Protein AF-A0A537QRG4-F1 (afdb_monomer_lite)

pLDDT: mean 74.63, std 24.8, range [22.88, 97.5]

Sequence (200 aa):
MASPSPPPGAEMDSSGNLYWTRMTLAGELAEFLTRVGPADLPQQAVDHAAMLIASTLASAALGAGIESSLIIRDLARERGGVAEASLWLDAGPKLPVAEAAQVNAVMSDAAASDDSDLRNIVHAGTTLVASALAMAERTAANGEDVLAAIVVGYEAAGNRSAARSAGSTSARLGVCGPSPHGAIVRSCAGAFTSQPARLK

Structure (mmCIF, N/CA/C/O backbone):
data_AF-A0A537QRG4-F1
#
_entry.id   AF-A0A537QRG4-F1
#
loop_
_atom_site.group_PDB
_atom_site.id
_atom_site.type_symbol
_atom_site.label_atom_id
_atom_site.label_alt_id
_atom_site.label_comp_id
_atom_site.label_asym_id
_atom_site.label_entity_id
_atom_site.label_seq_id
_atom_site.pdbx_PDB_ins_code
_atom_site.Cartn_x
_atom_site.Cartn_y
_atom_site.Cartn_z
_atom_site.occupancy
_atom_site.B_iso_or_equiv
_atom_site.auth_seq_id
_atom_site.auth_comp_id
_atom_site.auth_asym_id
_atom_site.auth_atom_id
_atom_site.pdbx_PDB_model_num
ATOM 1 N N . MET A 1 1 ? 18.645 10.952 -56.330 1.00 42.81 1 MET A N 1
ATOM 2 C CA . MET A 1 1 ? 19.291 10.167 -55.258 1.00 42.81 1 MET A CA 1
ATOM 3 C C . MET A 1 1 ? 18.510 10.445 -53.989 1.00 42.81 1 MET A C 1
ATOM 5 O O . MET A 1 1 ? 18.443 11.603 -53.604 1.00 42.81 1 MET A O 1
ATOM 9 N N . ALA A 1 2 ? 17.809 9.452 -53.441 1.00 48.09 2 ALA A N 1
ATOM 10 C CA . ALA A 1 2 ? 17.055 9.623 -52.200 1.00 48.09 2 ALA A CA 1
ATOM 11 C C . ALA A 1 2 ? 18.041 9.716 -51.028 1.00 48.09 2 ALA A C 1
ATOM 13 O O . ALA A 1 2 ? 18.944 8.885 -50.930 1.00 48.09 2 ALA A O 1
ATOM 14 N N . SER A 1 3 ? 17.900 10.742 -50.190 1.00 56.53 3 SER A N 1
ATOM 15 C CA . SER A 1 3 ? 18.697 10.893 -48.971 1.00 56.53 3 SER A CA 1
ATOM 16 C C . SER A 1 3 ? 18.469 9.688 -48.048 1.00 56.53 3 SER A C 1
ATOM 18 O O . SER A 1 3 ? 17.330 9.219 -47.957 1.00 56.53 3 SER A O 1
ATOM 20 N N . PRO A 1 4 ? 19.512 9.161 -47.383 1.00 55.84 4 PRO A N 1
ATOM 21 C CA . PRO A 1 4 ? 19.362 8.023 -46.485 1.00 55.84 4 PRO A CA 1
ATOM 22 C C . PRO A 1 4 ? 18.413 8.380 -45.335 1.00 55.84 4 PRO A C 1
ATOM 24 O O . PRO A 1 4 ? 18.488 9.473 -44.773 1.00 55.84 4 PRO A O 1
ATOM 27 N N . SER A 1 5 ? 17.507 7.462 -45.001 1.00 56.03 5 SER A N 1
ATOM 28 C CA . SER A 1 5 ? 16.619 7.600 -43.846 1.00 56.03 5 SER A CA 1
ATOM 29 C C . SER A 1 5 ? 17.443 7.705 -42.552 1.00 56.03 5 SER A C 1
ATOM 31 O O . SER A 1 5 ? 18.461 7.016 -42.436 1.00 56.03 5 SER A O 1
ATOM 33 N N . PRO A 1 6 ? 17.040 8.552 -41.587 1.00 55.62 6 PRO A N 1
ATOM 34 C CA . PRO A 1 6 ? 17.786 8.725 -40.346 1.00 55.62 6 PRO A CA 1
ATOM 35 C C . PRO A 1 6 ? 17.801 7.434 -39.503 1.00 55.62 6 PRO A C 1
ATOM 37 O O . PRO A 1 6 ? 16.863 6.633 -39.585 1.00 55.62 6 PRO A O 1
ATOM 40 N N . PRO A 1 7 ? 18.857 7.209 -38.696 1.00 57.62 7 PRO A N 1
ATOM 41 C CA . PRO A 1 7 ? 18.926 6.076 -37.774 1.00 57.62 7 PRO A CA 1
ATOM 42 C C . PRO A 1 7 ? 17.825 6.155 -36.694 1.00 57.62 7 PRO A C 1
ATOM 44 O O . PRO A 1 7 ? 17.338 7.249 -36.396 1.00 57.62 7 PRO A O 1
ATOM 47 N N . PRO A 1 8 ? 17.425 5.024 -36.078 1.00 53.81 8 PRO A N 1
ATOM 48 C CA . PRO A 1 8 ? 16.350 4.994 -35.084 1.00 53.81 8 PRO A CA 1
ATOM 49 C C . PRO A 1 8 ? 16.616 5.966 -33.925 1.00 53.81 8 PRO A C 1
ATOM 51 O O . PRO A 1 8 ? 17.655 5.872 -33.277 1.00 53.81 8 PRO A O 1
ATOM 54 N N . GLY A 1 9 ? 15.684 6.890 -33.666 1.00 59.12 9 GLY A N 1
ATOM 55 C CA . GLY A 1 9 ? 15.784 7.887 -32.588 1.00 59.12 9 GLY A CA 1
ATOM 56 C C . GLY A 1 9 ? 16.480 9.203 -32.959 1.00 59.12 9 GLY A C 1
ATOM 57 O O . GLY A 1 9 ? 16.562 10.094 -32.113 1.00 59.12 9 GLY A O 1
ATOM 58 N N . ALA A 1 10 ? 16.963 9.347 -34.197 1.00 61.72 10 ALA A N 1
ATOM 59 C CA . ALA A 1 10 ? 17.438 10.623 -34.718 1.00 61.72 10 ALA A CA 1
ATOM 60 C C . ALA A 1 10 ? 16.293 11.362 -35.421 1.00 61.72 10 ALA A C 1
ATOM 62 O O . ALA A 1 10 ? 15.717 10.868 -36.393 1.00 61.72 10 ALA A O 1
ATOM 63 N N . GLU A 1 11 ? 15.992 12.561 -34.938 1.00 71.81 11 GLU A N 1
ATOM 64 C CA . GLU A 1 11 ? 15.086 13.496 -35.595 1.00 71.81 11 GLU A CA 1
ATOM 65 C C . GLU A 1 11 ? 15.899 14.523 -36.387 1.00 71.81 11 GLU A C 1
ATOM 67 O O . GLU A 1 11 ? 17.064 14.798 -36.088 1.00 71.81 11 GLU A O 1
ATOM 72 N N . MET A 1 12 ? 15.291 15.057 -37.442 1.00 75.06 12 MET A N 1
ATOM 73 C CA . MET A 1 12 ? 15.918 16.034 -38.324 1.00 75.06 12 MET A CA 1
ATOM 74 C C . MET A 1 12 ? 15.176 17.356 -38.164 1.00 75.06 12 MET A C 1
ATOM 76 O O . MET A 1 12 ? 13.960 17.402 -38.358 1.00 75.06 12 MET A O 1
ATOM 80 N N . ASP A 1 13 ? 15.884 18.415 -37.781 1.00 75.44 13 ASP A N 1
ATOM 81 C CA . ASP A 1 13 ? 15.276 19.741 -37.682 1.00 75.44 13 ASP A CA 1
ATOM 82 C C . ASP A 1 13 ? 14.980 20.335 -39.075 1.00 75.44 13 ASP A C 1
ATOM 84 O O . ASP A 1 13 ? 15.394 19.813 -40.116 1.00 75.44 1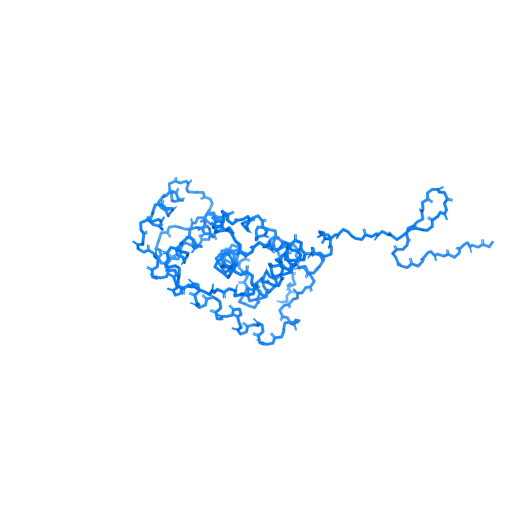3 ASP A O 1
ATOM 88 N N . SER A 1 14 ? 14.276 21.470 -39.115 1.00 75.00 14 SER A N 1
ATOM 89 C CA . SER A 1 14 ? 13.960 22.185 -40.363 1.00 75.00 14 SER A CA 1
ATOM 90 C C . SER A 1 14 ? 15.192 22.704 -41.121 1.00 75.00 14 SER A C 1
ATOM 92 O O . SER A 1 14 ? 15.055 23.184 -42.244 1.00 75.00 14 SER A O 1
ATOM 94 N N . SER A 1 15 ? 16.377 22.634 -40.509 1.00 80.19 15 SER A N 1
ATOM 95 C CA . SER A 1 15 ? 17.662 23.056 -41.073 1.00 80.19 15 SER A CA 1
ATOM 96 C C . SER A 1 15 ? 18.490 21.871 -41.590 1.00 80.19 15 SER A C 1
ATOM 98 O O . SER A 1 15 ? 19.578 22.081 -42.125 1.00 80.19 15 SER A O 1
ATOM 100 N N . GLY A 1 16 ? 17.991 20.635 -41.459 1.00 76.25 16 GLY A N 1
ATOM 101 C CA . GLY A 1 16 ? 18.676 19.417 -41.892 1.00 76.25 16 GLY A CA 1
ATOM 102 C C . GLY A 1 16 ? 19.708 18.877 -40.897 1.00 76.25 16 GLY A C 1
ATOM 103 O O . GLY A 1 16 ? 20.472 17.980 -41.257 1.00 76.25 16 GLY A O 1
ATOM 104 N N . ASN A 1 17 ? 19.749 19.385 -39.661 1.00 76.38 17 ASN A N 1
ATOM 105 C CA . ASN A 1 17 ? 20.622 18.851 -38.619 1.00 76.38 17 ASN A CA 1
ATOM 106 C C . ASN A 1 17 ? 19.965 17.663 -37.918 1.00 76.38 17 ASN A C 1
ATOM 108 O O . ASN A 1 17 ? 18.800 17.717 -37.520 1.00 76.38 17 ASN A O 1
ATOM 112 N N . LEU A 1 18 ? 20.748 16.602 -37.724 1.00 71.56 18 LEU A N 1
ATOM 113 C CA . LEU A 1 18 ? 20.353 15.450 -36.922 1.00 71.56 18 LEU A CA 1
ATOM 114 C C . LEU A 1 18 ? 20.562 15.765 -35.441 1.00 71.56 18 LEU A C 1
ATOM 116 O O . LEU A 1 18 ? 21.681 16.082 -35.028 1.00 71.56 18 LEU A O 1
ATOM 120 N N . TYR A 1 19 ? 19.512 15.624 -34.638 1.00 71.31 19 TYR A N 1
ATOM 121 C CA . TYR A 1 19 ? 19.625 15.630 -33.185 1.00 71.31 19 TYR A CA 1
ATOM 122 C C . TYR A 1 19 ? 19.016 14.362 -32.596 1.00 71.31 19 TYR A C 1
ATOM 124 O O . TYR A 1 19 ? 18.103 13.745 -33.144 1.00 71.31 19 TYR A O 1
ATOM 132 N N . TRP A 1 20 ? 19.558 13.967 -31.451 1.00 69.12 20 TRP A N 1
ATOM 133 C CA . TRP A 1 20 ? 19.015 12.882 -30.651 1.00 69.12 20 TRP A CA 1
ATOM 134 C C . TRP A 1 20 ? 18.009 13.478 -29.682 1.00 69.12 20 TRP A C 1
ATOM 136 O O . TRP A 1 20 ? 18.375 14.345 -28.880 1.00 69.12 20 TRP A O 1
ATOM 146 N N . THR A 1 21 ? 16.762 13.016 -29.732 1.00 65.50 21 THR A N 1
ATOM 147 C CA . THR A 1 21 ? 15.774 13.345 -28.706 1.00 65.50 21 THR A CA 1
ATOM 148 C C . THR A 1 21 ? 16.251 12.710 -27.402 1.00 65.50 21 THR A C 1
ATOM 150 O O . THR A 1 21 ? 16.041 11.526 -27.149 1.00 65.50 21 THR A O 1
ATOM 153 N N . ARG A 1 22 ? 16.988 13.473 -26.584 1.00 71.62 22 ARG A N 1
ATOM 154 C CA . ARG A 1 22 ? 17.386 13.018 -25.250 1.00 71.62 22 ARG A CA 1
ATOM 155 C C . ARG A 1 22 ? 16.125 12.886 -24.410 1.00 71.62 22 ARG A C 1
ATOM 157 O O . ARG A 1 22 ? 15.429 13.876 -24.185 1.00 71.62 22 ARG A O 1
ATOM 164 N N . MET A 1 23 ? 15.850 11.673 -23.940 1.00 73.25 23 MET A N 1
ATOM 165 C CA . MET A 1 23 ? 14.812 11.464 -22.941 1.00 73.25 23 MET A CA 1
ATOM 166 C C . MET A 1 23 ? 15.147 12.272 -21.689 1.00 73.25 23 MET A C 1
ATOM 168 O O . MET A 1 23 ? 16.306 12.443 -21.309 1.00 73.25 23 MET A O 1
ATOM 172 N N . THR A 1 24 ? 14.116 12.830 -21.066 1.00 86.56 24 THR A N 1
ATOM 173 C CA . THR A 1 24 ? 14.279 13.458 -19.756 1.00 86.56 24 THR A CA 1
ATOM 174 C C . THR A 1 24 ? 14.480 12.365 -18.709 1.00 86.56 24 THR A C 1
ATOM 176 O O . THR A 1 24 ? 13.983 11.254 -18.880 1.00 86.56 24 THR A O 1
ATOM 179 N N . LEU A 1 25 ? 15.117 12.684 -17.578 1.00 81.25 25 LEU A N 1
ATOM 180 C CA . LEU A 1 25 ? 15.212 11.753 -16.441 1.00 81.25 25 LEU A CA 1
ATOM 181 C C . LEU A 1 25 ? 13.831 11.250 -15.986 1.00 81.25 25 LEU A C 1
ATOM 183 O O . LEU A 1 25 ? 13.679 10.098 -15.592 1.00 81.25 25 LEU A O 1
ATOM 187 N N . ALA A 1 26 ? 12.806 12.106 -16.066 1.00 80.06 26 ALA A N 1
ATOM 188 C CA . ALA A 1 26 ? 11.426 11.713 -15.793 1.00 80.06 26 ALA A CA 1
ATOM 189 C C . ALA A 1 26 ? 10.899 10.699 -16.824 1.00 80.06 26 ALA A C 1
ATOM 191 O O . ALA A 1 26 ? 10.186 9.772 -16.450 1.00 80.06 26 ALA A O 1
ATOM 192 N N . GLY A 1 27 ? 11.267 10.853 -18.100 1.00 80.81 27 GLY A N 1
ATOM 193 C CA . GLY A 1 27 ? 10.951 9.904 -19.166 1.00 80.81 27 GLY A CA 1
ATOM 194 C C . GLY A 1 27 ? 11.655 8.559 -18.990 1.00 80.81 27 GLY A C 1
ATOM 195 O O . GLY A 1 27 ? 11.004 7.527 -19.100 1.00 80.81 27 GLY A O 1
ATOM 196 N N . GLU A 1 28 ? 12.946 8.561 -18.653 1.00 82.38 28 GLU A N 1
ATOM 197 C CA . GLU A 1 28 ? 13.711 7.333 -18.377 1.00 82.38 28 GLU A CA 1
ATOM 198 C C . GLU A 1 28 ? 13.134 6.573 -17.176 1.00 82.38 28 GLU A C 1
ATOM 200 O O . GLU A 1 28 ? 12.946 5.357 -17.229 1.00 82.38 28 GLU A O 1
ATOM 205 N N . LEU A 1 29 ? 12.779 7.293 -16.105 1.00 80.19 29 LEU A N 1
ATOM 206 C CA . LEU A 1 29 ? 12.127 6.697 -14.944 1.00 80.19 29 LEU A CA 1
ATOM 207 C C . LEU A 1 29 ? 10.745 6.135 -15.301 1.00 80.19 29 LEU A C 1
ATOM 209 O O . LEU A 1 29 ? 10.418 5.029 -14.887 1.00 80.19 29 LEU A O 1
ATOM 213 N N . ALA A 1 30 ? 9.932 6.864 -16.069 1.00 81.06 30 ALA A N 1
ATOM 214 C CA . ALA A 1 30 ? 8.617 6.385 -16.493 1.00 81.06 30 ALA A CA 1
ATOM 215 C C . ALA A 1 30 ? 8.717 5.122 -17.364 1.00 81.06 30 ALA A C 1
ATOM 217 O O . ALA A 1 30 ? 7.934 4.189 -17.183 1.00 81.06 30 ALA A O 1
ATOM 218 N N . GLU A 1 31 ? 9.698 5.057 -18.267 1.00 82.38 31 GLU A N 1
ATOM 219 C CA . GLU A 1 31 ? 9.958 3.859 -19.067 1.00 82.38 31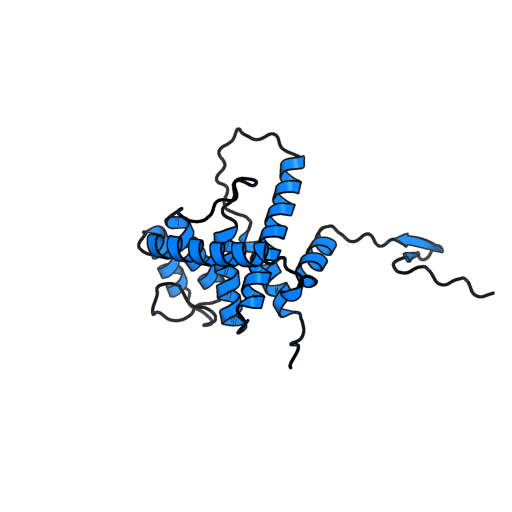 GLU A CA 1
ATOM 220 C C . GLU A 1 31 ? 10.378 2.682 -18.179 1.00 82.38 31 GLU A C 1
ATOM 222 O O . GLU A 1 31 ? 9.827 1.589 -18.298 1.00 82.38 31 GLU A O 1
ATOM 227 N N . PHE A 1 32 ? 11.295 2.905 -17.233 1.00 81.19 32 PHE A N 1
ATOM 228 C CA . PHE A 1 32 ? 11.693 1.879 -16.270 1.00 81.19 32 PHE A CA 1
ATOM 229 C C . PHE A 1 32 ? 10.490 1.339 -15.481 1.00 81.19 32 PHE A C 1
ATOM 231 O O . PHE A 1 32 ? 10.287 0.127 -15.422 1.00 81.19 32 PHE A O 1
ATOM 238 N N . LEU A 1 33 ? 9.657 2.233 -14.938 1.00 81.38 33 LEU A N 1
ATOM 239 C CA . LEU A 1 33 ? 8.485 1.878 -14.132 1.00 81.38 33 LEU A CA 1
ATOM 240 C C . LEU A 1 33 ? 7.409 1.111 -14.917 1.00 81.38 33 LEU A C 1
ATOM 242 O O . LEU A 1 33 ? 6.635 0.377 -14.312 1.00 81.38 33 LEU A O 1
ATOM 246 N N . THR A 1 34 ? 7.323 1.302 -16.236 1.00 82.62 34 THR A N 1
ATOM 247 C CA . THR A 1 34 ? 6.272 0.705 -17.083 1.00 82.62 34 THR A CA 1
ATOM 248 C C . THR A 1 34 ? 6.713 -0.557 -17.815 1.00 82.62 34 THR A C 1
ATOM 250 O O . THR A 1 34 ? 5.860 -1.316 -18.277 1.00 82.62 34 THR A O 1
ATOM 253 N N . ARG A 1 35 ? 8.025 -0.784 -17.946 1.00 82.38 35 ARG A N 1
ATOM 254 C CA . ARG A 1 35 ? 8.591 -1.906 -18.704 1.00 82.38 35 ARG A CA 1
ATOM 255 C C . ARG A 1 35 ? 8.788 -3.169 -17.871 1.00 82.38 35 ARG A C 1
ATOM 257 O O . ARG A 1 35 ? 8.696 -4.255 -18.428 1.00 82.38 35 ARG A O 1
ATOM 264 N N . VAL A 1 36 ? 9.091 -3.031 -16.580 1.00 80.75 36 VAL A N 1
ATOM 265 C CA . VAL A 1 36 ? 9.402 -4.169 -15.701 1.00 80.75 36 VAL A CA 1
ATOM 266 C C . VAL A 1 36 ? 8.116 -4.898 -15.311 1.00 80.75 36 VAL A C 1
ATOM 268 O O . VAL A 1 36 ? 7.240 -4.312 -14.677 1.00 80.75 36 VAL A O 1
ATOM 271 N N . GLY A 1 37 ? 8.008 -6.175 -15.681 1.00 81.88 37 GLY A N 1
ATOM 272 C CA . GLY A 1 37 ? 6.916 -7.053 -15.267 1.00 81.88 37 GLY A CA 1
ATOM 273 C C . GLY A 1 37 ? 7.328 -8.042 -14.168 1.00 81.88 37 GLY A C 1
ATOM 274 O O . GLY A 1 37 ? 8.516 -8.181 -13.872 1.00 81.88 37 GLY A O 1
ATOM 275 N N . PRO A 1 38 ? 6.369 -8.793 -13.590 1.00 82.06 38 PRO A N 1
ATOM 276 C CA . PRO A 1 38 ? 6.656 -9.801 -12.563 1.00 82.06 38 PRO A CA 1
ATOM 277 C C . PRO A 1 38 ? 7.684 -10.860 -12.995 1.00 82.06 38 PRO A C 1
ATOM 279 O O . PRO A 1 38 ? 8.509 -11.287 -12.193 1.00 82.06 38 PRO A O 1
ATOM 282 N N . ALA A 1 39 ? 7.677 -11.244 -14.276 1.00 86.88 39 ALA A N 1
ATOM 283 C CA . ALA A 1 39 ? 8.586 -12.248 -14.833 1.00 86.88 39 ALA A CA 1
ATOM 284 C C . ALA A 1 39 ? 10.050 -11.781 -14.947 1.00 86.88 39 ALA A C 1
ATOM 286 O O . ALA A 1 39 ? 10.942 -12.612 -15.108 1.00 86.88 39 ALA A O 1
ATOM 287 N N . ASP A 1 40 ? 10.301 -10.472 -14.866 1.00 87.00 40 ASP A N 1
ATOM 288 C CA . ASP A 1 40 ? 11.640 -9.889 -14.991 1.00 87.00 40 ASP A CA 1
ATOM 289 C C . ASP A 1 40 ? 12.362 -9.786 -13.636 1.00 87.00 40 ASP A C 1
ATOM 291 O O . ASP A 1 40 ? 13.524 -9.375 -13.568 1.00 87.00 40 ASP A O 1
ATOM 295 N N . LEU A 1 41 ? 11.678 -10.126 -12.539 1.00 88.62 41 LEU A N 1
ATOM 296 C CA . LEU A 1 41 ? 12.167 -9.882 -11.189 1.00 88.62 41 LEU A CA 1
ATOM 297 C C . LEU A 1 41 ? 13.050 -11.027 -10.685 1.00 88.62 41 LEU A C 1
ATOM 299 O O . LEU A 1 41 ? 12.650 -12.192 -10.735 1.00 88.62 41 LEU A O 1
ATOM 303 N N . PRO A 1 42 ? 14.227 -10.721 -10.109 1.00 93.00 42 PRO A N 1
ATOM 304 C CA . PRO A 1 42 ? 14.995 -11.712 -9.371 1.00 93.00 42 PRO A CA 1
ATOM 305 C C . PRO A 1 42 ? 14.174 -12.257 -8.198 1.00 93.00 42 PRO A C 1
ATOM 307 O O . PRO A 1 42 ? 13.585 -11.476 -7.450 1.00 93.00 42 PRO A O 1
ATOM 310 N N . GLN A 1 43 ? 14.210 -13.574 -7.972 1.00 93.00 43 GLN A N 1
ATOM 311 C CA . GLN A 1 43 ? 13.463 -14.215 -6.878 1.00 93.00 43 GLN A CA 1
ATOM 312 C C . GLN A 1 43 ? 13.731 -13.554 -5.516 1.00 93.00 43 GLN A C 1
ATOM 314 O O . GLN A 1 43 ? 12.807 -13.292 -4.758 1.00 93.00 43 GLN A O 1
ATOM 319 N N . GLN A 1 44 ? 14.985 -13.179 -5.248 1.00 94.56 44 GLN A N 1
ATOM 320 C CA . GLN A 1 44 ? 15.357 -12.478 -4.019 1.00 94.56 44 GLN A CA 1
ATOM 321 C C . GLN A 1 44 ? 14.593 -11.154 -3.825 1.00 94.56 44 GLN A C 1
ATOM 323 O O . GLN A 1 44 ? 14.231 -10.809 -2.704 1.00 94.56 44 GLN A O 1
ATOM 328 N N . ALA A 1 45 ? 14.346 -10.401 -4.902 1.00 92.56 45 ALA A N 1
ATOM 329 C CA . ALA A 1 45 ? 13.598 -9.149 -4.824 1.00 92.56 45 ALA A CA 1
ATOM 330 C C . ALA A 1 45 ? 12.122 -9.407 -4.488 1.00 92.56 45 ALA A C 1
ATOM 332 O O . ALA A 1 45 ? 11.538 -8.684 -3.683 1.00 92.56 45 ALA A O 1
ATOM 333 N N . VAL A 1 46 ? 11.549 -10.473 -5.052 1.00 93.69 46 VAL A N 1
ATOM 334 C CA . VAL A 1 46 ? 10.188 -10.930 -4.744 1.00 93.69 46 VAL A CA 1
ATOM 335 C C . VAL A 1 46 ? 10.076 -11.348 -3.274 1.00 93.69 46 VAL A C 1
ATOM 337 O O . VAL A 1 46 ? 9.153 -10.917 -2.583 1.00 93.69 46 VAL A O 1
ATOM 340 N N . ASP A 1 47 ? 11.048 -12.109 -2.767 1.00 94.38 47 ASP A N 1
ATOM 341 C CA . ASP A 1 47 ? 11.085 -12.544 -1.367 1.00 94.38 47 ASP A CA 1
ATOM 342 C C . ASP A 1 47 ? 11.173 -11.341 -0.412 1.00 94.38 47 ASP A C 1
ATOM 344 O O . ASP A 1 47 ? 10.462 -11.272 0.592 1.00 94.38 47 ASP A O 1
ATOM 348 N N . HIS A 1 48 ? 12.000 -10.345 -0.746 1.00 93.12 48 HIS A N 1
ATOM 349 C CA . HIS A 1 48 ? 12.091 -9.100 0.017 1.00 93.12 48 HIS A CA 1
ATOM 350 C C . HIS A 1 48 ? 10.782 -8.303 -0.016 1.00 93.12 48 HIS A C 1
ATOM 352 O O . HIS A 1 48 ? 10.351 -7.806 1.022 1.00 93.12 48 HIS A O 1
ATOM 358 N N . ALA A 1 49 ? 10.109 -8.214 -1.165 1.00 92.50 49 ALA A N 1
ATOM 359 C CA . ALA A 1 49 ? 8.809 -7.556 -1.259 1.00 92.50 49 ALA A CA 1
ATOM 360 C C . ALA A 1 49 ? 7.746 -8.252 -0.395 1.00 92.50 49 ALA A C 1
ATOM 362 O O . ALA A 1 49 ? 6.979 -7.581 0.295 1.00 92.50 49 ALA A O 1
ATOM 363 N N . ALA A 1 50 ? 7.739 -9.585 -0.354 1.00 95.19 50 ALA A N 1
ATOM 364 C CA . ALA A 1 50 ? 6.855 -10.337 0.533 1.00 95.19 50 ALA A CA 1
ATOM 365 C C . ALA A 1 50 ? 7.161 -10.066 2.019 1.00 95.19 50 ALA A C 1
ATOM 367 O O . ALA A 1 50 ? 6.241 -9.873 2.817 1.00 95.19 50 ALA A O 1
ATOM 368 N N . MET A 1 51 ? 8.444 -9.984 2.392 1.00 94.62 51 MET A N 1
ATOM 369 C CA . MET A 1 51 ? 8.850 -9.609 3.752 1.00 94.62 51 MET A CA 1
ATOM 370 C C . MET A 1 51 ? 8.439 -8.180 4.115 1.00 94.62 51 MET A C 1
ATOM 372 O O . MET A 1 51 ? 7.988 -7.959 5.237 1.00 94.62 51 MET A O 1
ATOM 376 N N . LEU A 1 52 ? 8.530 -7.228 3.179 1.00 93.19 52 LEU A N 1
ATOM 377 C CA . LEU A 1 52 ? 8.045 -5.860 3.382 1.00 93.19 52 LEU A CA 1
ATOM 378 C C . LEU A 1 52 ? 6.547 -5.848 3.686 1.00 93.19 52 LEU A C 1
ATOM 380 O O . LEU A 1 52 ? 6.133 -5.208 4.648 1.00 93.19 52 LEU A O 1
ATOM 384 N N . ILE A 1 53 ? 5.744 -6.601 2.927 1.00 95.56 53 ILE A N 1
ATOM 385 C CA . ILE A 1 53 ? 4.302 -6.721 3.186 1.00 95.56 53 ILE A CA 1
ATOM 386 C C . ILE A 1 53 ? 4.055 -7.252 4.601 1.00 95.56 53 ILE A C 1
ATOM 388 O O . ILE A 1 53 ? 3.292 -6.653 5.359 1.00 95.56 53 ILE A O 1
ATOM 392 N N . ALA A 1 54 ? 4.710 -8.355 4.972 1.00 95.44 54 ALA A N 1
ATOM 393 C CA . ALA A 1 54 ? 4.540 -8.965 6.288 1.00 95.44 54 ALA A CA 1
ATOM 394 C C . ALA A 1 54 ? 4.958 -8.016 7.426 1.00 95.44 54 ALA A C 1
ATOM 396 O O . ALA A 1 54 ? 4.226 -7.874 8.404 1.00 95.44 54 ALA A O 1
ATOM 397 N N . SER A 1 55 ? 6.099 -7.339 7.276 1.00 93.69 55 SER A N 1
ATOM 398 C CA . SER A 1 55 ? 6.627 -6.377 8.249 1.00 93.69 55 SER A CA 1
ATOM 399 C C . SER A 1 55 ? 5.691 -5.180 8.435 1.00 93.69 55 SER A C 1
ATOM 401 O O . SER A 1 55 ? 5.293 -4.872 9.558 1.00 93.69 55 SER A O 1
ATOM 403 N N . THR A 1 56 ? 5.245 -4.555 7.339 1.00 94.44 56 THR A N 1
ATOM 404 C CA . THR A 1 56 ? 4.323 -3.411 7.388 1.00 94.44 56 THR A CA 1
ATOM 405 C C . THR A 1 56 ? 2.978 -3.790 8.007 1.00 94.44 56 THR A C 1
ATOM 407 O O . THR A 1 56 ? 2.455 -3.043 8.830 1.00 94.44 56 THR A O 1
ATOM 410 N N . LEU A 1 57 ? 2.414 -4.956 7.672 1.00 95.75 57 LEU A N 1
ATOM 411 C CA . LEU A 1 57 ? 1.154 -5.406 8.274 1.00 95.75 57 LEU A CA 1
ATOM 412 C C . LEU A 1 57 ? 1.303 -5.722 9.768 1.00 95.75 57 LEU A C 1
ATOM 414 O O . LEU A 1 57 ? 0.408 -5.401 10.550 1.00 95.75 57 LEU A O 1
ATOM 418 N N . ALA A 1 58 ? 2.430 -6.309 10.179 1.00 95.06 58 ALA A N 1
ATOM 419 C CA . ALA A 1 58 ? 2.719 -6.560 11.588 1.00 95.06 58 ALA A CA 1
ATOM 420 C C . ALA A 1 58 ? 2.865 -5.248 12.378 1.00 95.06 58 ALA A C 1
ATOM 422 O O . ALA A 1 58 ? 2.263 -5.104 13.443 1.00 95.06 58 ALA A O 1
ATOM 423 N N . SER A 1 59 ? 3.595 -4.268 11.835 1.00 94.06 59 SER A N 1
ATOM 424 C CA . SER A 1 59 ? 3.727 -2.937 12.441 1.00 94.06 59 SER A CA 1
ATOM 425 C C . SER A 1 59 ? 2.374 -2.220 12.504 1.00 94.06 59 SER A C 1
ATOM 427 O O . SER A 1 59 ? 1.996 -1.703 13.554 1.00 94.06 59 SER A O 1
ATOM 429 N N . ALA A 1 60 ? 1.572 -2.280 11.433 1.00 95.25 60 ALA A N 1
ATOM 430 C CA . ALA A 1 60 ? 0.226 -1.708 11.420 1.00 95.25 60 ALA A CA 1
ATOM 431 C C . ALA A 1 60 ? -0.687 -2.330 12.483 1.00 95.25 60 ALA A C 1
ATOM 433 O O . ALA A 1 60 ? -1.478 -1.617 13.097 1.00 95.25 60 ALA A O 1
ATOM 434 N N . ALA A 1 61 ? -0.553 -3.631 12.754 1.00 96.00 61 ALA A N 1
ATOM 435 C CA . ALA A 1 61 ? -1.293 -4.289 13.826 1.00 96.00 61 ALA A CA 1
ATOM 436 C C . ALA A 1 61 ? -0.945 -3.767 15.218 1.00 96.00 61 ALA A C 1
ATOM 438 O O . ALA A 1 61 ? -1.843 -3.596 16.044 1.00 96.00 61 ALA A O 1
ATOM 439 N N . LEU A 1 62 ? 0.326 -3.452 15.463 1.00 94.56 62 LEU A N 1
ATOM 440 C CA . LEU A 1 62 ? 0.753 -2.820 16.709 1.00 94.56 62 LEU A CA 1
ATOM 441 C C . LEU A 1 62 ? 0.287 -1.359 16.796 1.00 94.56 62 LEU A C 1
ATOM 443 O O . LEU A 1 62 ? -0.075 -0.893 17.876 1.00 94.56 62 LEU A O 1
ATOM 447 N N . GLY A 1 63 ? 0.264 -0.642 15.670 1.00 94.25 63 GLY A N 1
ATOM 448 C CA . GLY A 1 63 ? -0.054 0.786 15.634 1.00 94.25 63 GLY A CA 1
ATOM 449 C C . GLY A 1 63 ? -1.534 1.122 15.459 1.00 94.25 63 GLY A C 1
ATOM 450 O O . GLY A 1 63 ? -1.926 2.275 15.647 1.00 94.25 63 GLY A O 1
ATOM 451 N N . ALA A 1 64 ? -2.389 0.138 15.167 1.00 94.88 64 ALA A N 1
ATOM 452 C CA . ALA A 1 64 ? -3.820 0.336 14.936 1.00 94.88 64 ALA A CA 1
ATOM 453 C C . ALA A 1 64 ? -4.558 0.976 16.125 1.00 94.88 64 ALA A C 1
ATOM 455 O O . ALA A 1 64 ? -5.571 1.645 15.923 1.00 94.88 64 ALA A O 1
ATOM 456 N N . GLY A 1 65 ? -4.076 0.771 17.354 1.00 95.25 65 GLY A N 1
ATOM 457 C CA . GLY A 1 65 ? -4.660 1.339 18.575 1.00 95.25 65 GLY A CA 1
ATOM 458 C C . GLY A 1 65 ? -4.047 2.666 19.030 1.00 95.25 65 GLY A C 1
ATOM 459 O O . GLY A 1 65 ? -4.489 3.213 20.037 1.00 95.25 65 GLY A O 1
ATOM 460 N N . ILE A 1 66 ? -3.027 3.176 18.337 1.00 96.38 66 ILE A N 1
ATOM 461 C CA . ILE A 1 66 ? -2.343 4.420 18.713 1.00 96.38 66 ILE A CA 1
ATOM 462 C C . ILE A 1 66 ? -3.225 5.628 18.365 1.00 96.38 66 ILE A C 1
ATOM 464 O O . ILE A 1 66 ? -3.935 5.630 17.359 1.00 96.38 66 ILE A O 1
ATOM 468 N N . GLU A 1 67 ? -3.180 6.669 19.200 1.00 96.75 67 GLU A N 1
ATOM 469 C CA . GLU A 1 67 ? -4.026 7.866 19.087 1.00 96.75 67 GLU A CA 1
ATOM 470 C C . GLU A 1 67 ? -3.956 8.529 17.702 1.00 96.75 67 GLU A C 1
ATOM 472 O O . GLU A 1 67 ? -4.991 8.850 17.122 1.00 96.75 67 GLU A O 1
ATOM 477 N N . SER A 1 68 ? -2.760 8.663 17.119 1.00 93.81 68 SER A N 1
ATOM 478 C CA . SER A 1 68 ? -2.585 9.215 15.768 1.00 93.81 68 SER A CA 1
ATOM 479 C C . SER A 1 68 ? -3.320 8.396 14.702 1.00 93.81 68 SER A C 1
ATOM 481 O O . SER A 1 68 ? -3.999 8.964 13.844 1.00 93.81 68 SER A O 1
ATOM 483 N N . SER A 1 69 ? -3.241 7.067 14.783 1.00 95.75 69 SER A N 1
ATOM 484 C CA . SER A 1 69 ? -3.949 6.143 13.895 1.00 95.75 69 SER A CA 1
ATOM 485 C C . SER A 1 69 ? -5.465 6.256 14.038 1.00 95.75 69 SER A C 1
ATOM 487 O O . SER A 1 69 ? -6.188 6.219 13.043 1.00 95.75 69 SER A O 1
ATOM 489 N N . LEU A 1 70 ? -5.960 6.401 15.272 1.00 96.38 70 LEU A N 1
ATOM 490 C CA . LEU A 1 70 ? -7.384 6.593 15.558 1.00 96.38 70 LEU A CA 1
ATOM 491 C C . LEU A 1 70 ? -7.895 7.903 14.948 1.00 96.38 70 LEU A C 1
ATOM 493 O O . LEU A 1 70 ? -8.846 7.868 14.170 1.00 96.38 70 LEU A O 1
ATOM 497 N N . ILE A 1 71 ? -7.208 9.020 15.204 1.00 97.12 71 ILE A N 1
ATOM 498 C CA . ILE A 1 71 ? -7.581 10.348 14.695 1.00 97.12 71 ILE A CA 1
ATOM 499 C C . ILE A 1 71 ? -7.652 10.361 13.164 1.00 97.12 71 ILE A C 1
ATOM 501 O O . ILE A 1 71 ? -8.629 10.838 12.588 1.00 97.12 71 ILE A O 1
ATOM 505 N N . ILE A 1 72 ? -6.626 9.833 12.489 1.00 96.31 72 ILE A N 1
ATOM 506 C CA . ILE A 1 72 ? -6.570 9.841 11.021 1.00 96.31 72 ILE A CA 1
ATOM 507 C C . ILE A 1 72 ? -7.644 8.933 10.412 1.00 96.31 72 ILE A C 1
ATOM 509 O O . ILE A 1 72 ? -8.264 9.308 9.416 1.00 96.31 72 ILE A O 1
ATOM 513 N N . ARG A 1 73 ? -7.920 7.778 11.024 1.00 95.69 73 ARG A N 1
ATOM 514 C CA . ARG A 1 73 ? -9.011 6.889 10.603 1.00 95.69 73 ARG A CA 1
ATOM 515 C C . ARG A 1 73 ? -10.378 7.551 10.745 1.00 95.69 73 ARG A C 1
ATOM 517 O O . ARG A 1 73 ? -11.183 7.463 9.819 1.00 95.69 73 ARG A O 1
ATOM 524 N N . ASP A 1 74 ? -10.644 8.209 11.867 1.00 95.94 74 ASP A N 1
ATOM 525 C CA . ASP A 1 74 ? -11.933 8.862 12.101 1.00 95.94 74 ASP A CA 1
ATOM 526 C C . ASP A 1 74 ? -12.146 10.027 11.130 1.00 95.94 74 ASP A C 1
ATOM 528 O O . ASP A 1 74 ? -13.210 10.129 10.520 1.00 95.94 74 ASP A O 1
ATOM 532 N N . LEU A 1 75 ? -11.101 10.820 10.873 1.00 96.56 75 LEU A N 1
ATOM 533 C CA . LEU A 1 75 ? -11.137 11.884 9.870 1.00 96.56 75 LEU A CA 1
ATOM 534 C C . LEU A 1 75 ? -11.400 11.342 8.455 1.00 96.56 75 LEU A C 1
ATOM 536 O O . LEU A 1 75 ? -12.176 11.924 7.696 1.00 96.56 75 LEU A O 1
ATOM 540 N N . ALA A 1 76 ? -10.768 10.227 8.081 1.00 95.56 76 ALA A N 1
ATOM 541 C CA . ALA A 1 76 ? -10.983 9.598 6.780 1.00 95.56 76 ALA A CA 1
ATOM 542 C C . ALA A 1 76 ? -12.419 9.060 6.632 1.00 95.56 76 ALA A C 1
ATOM 544 O O . ALA A 1 76 ? -13.034 9.210 5.575 1.00 95.56 76 ALA A O 1
ATOM 545 N N . ARG A 1 77 ? -12.984 8.485 7.701 1.00 93.75 77 ARG A N 1
ATOM 546 C CA . ARG A 1 77 ? -14.381 8.023 7.736 1.00 93.75 77 ARG A CA 1
ATOM 547 C C . ARG A 1 77 ? -15.374 9.175 7.644 1.00 93.75 77 ARG A C 1
ATOM 549 O O . ARG A 1 77 ? -16.357 9.054 6.920 1.00 93.75 77 ARG A O 1
ATOM 556 N N . GLU A 1 78 ? -15.113 10.277 8.343 1.00 95.50 78 GLU A N 1
ATOM 557 C CA . GLU A 1 78 ? -15.947 11.481 8.293 1.00 95.50 78 GLU A CA 1
ATOM 558 C C . GLU A 1 78 ? -15.999 12.068 6.876 1.00 95.50 78 GLU A C 1
ATOM 560 O O . GLU A 1 78 ? -17.070 12.440 6.397 1.00 95.50 78 GLU A O 1
ATOM 565 N N . ARG A 1 79 ? -14.858 12.097 6.173 1.00 94.75 79 ARG A N 1
ATOM 566 C CA . ARG A 1 79 ? -14.792 12.532 4.768 1.00 94.75 79 ARG A CA 1
ATOM 567 C C . ARG A 1 79 ? -15.562 11.604 3.830 1.00 94.75 79 ARG A C 1
ATOM 569 O O . ARG A 1 79 ? -16.189 12.082 2.885 1.00 94.75 79 ARG A O 1
ATOM 576 N N . GLY A 1 80 ? -15.502 10.295 4.078 1.00 92.38 80 GLY A N 1
ATOM 577 C CA . GLY A 1 80 ? -16.154 9.280 3.257 1.00 92.38 80 GLY A CA 1
ATOM 578 C C . GLY A 1 80 ? -15.707 9.318 1.790 1.00 92.38 80 GLY A C 1
ATOM 579 O O . GLY A 1 80 ? -14.578 9.688 1.467 1.00 92.38 80 GLY A O 1
ATOM 580 N N . GLY A 1 81 ? -16.601 8.917 0.883 1.00 94.69 81 GLY A N 1
ATOM 581 C CA . GLY A 1 81 ? -16.379 8.970 -0.562 1.00 94.69 81 GLY A CA 1
ATOM 582 C C . GLY A 1 81 ? -16.665 7.645 -1.263 1.00 94.69 81 GLY A C 1
ATOM 583 O O . GLY A 1 81 ? -17.478 6.844 -0.806 1.00 94.69 81 GLY A O 1
ATOM 584 N N . VAL A 1 82 ? -16.017 7.437 -2.409 1.00 94.94 82 VAL A N 1
ATOM 585 C CA . VAL A 1 82 ? -16.151 6.202 -3.189 1.00 94.94 82 VAL A CA 1
ATOM 586 C C . VAL A 1 82 ? -15.509 5.021 -2.454 1.00 94.94 82 VAL A C 1
ATOM 588 O O . VAL A 1 82 ? -14.387 5.109 -1.970 1.00 94.94 82 VAL A O 1
ATOM 591 N N . ALA A 1 83 ? -16.227 3.906 -2.374 1.00 96.75 83 ALA A N 1
ATOM 592 C CA . ALA A 1 83 ? -15.771 2.686 -1.721 1.00 96.75 83 ALA A CA 1
ATOM 593 C C . ALA A 1 83 ? -14.812 1.902 -2.639 1.00 96.75 83 ALA A C 1
ATOM 595 O O . ALA A 1 83 ? -15.260 1.090 -3.445 1.00 96.75 83 ALA A O 1
ATOM 596 N N . GLU A 1 84 ? -13.502 2.145 -2.529 1.00 96.56 84 GLU A N 1
ATOM 597 C CA . GLU A 1 84 ? -12.487 1.532 -3.405 1.00 96.56 84 GLU A CA 1
ATOM 598 C C . GLU A 1 84 ? -11.575 0.542 -2.672 1.00 96.56 84 GLU A C 1
ATOM 600 O O . GLU A 1 84 ? -11.325 -0.542 -3.194 1.00 96.56 84 GLU A O 1
ATOM 605 N N . ALA A 1 85 ? -11.103 0.886 -1.470 1.00 97.38 85 ALA A N 1
ATOM 606 C CA . ALA A 1 85 ? -10.135 0.082 -0.725 1.00 97.38 85 ALA A CA 1
ATOM 607 C C . ALA A 1 85 ? -10.437 0.026 0.780 1.00 97.38 85 ALA A C 1
ATOM 609 O O . ALA A 1 85 ? -11.059 0.926 1.350 1.00 97.38 85 ALA A O 1
ATOM 610 N N . SER A 1 86 ? -10.000 -1.052 1.420 1.00 97.19 86 SER A N 1
ATOM 611 C CA . SER A 1 86 ? -10.263 -1.365 2.819 1.00 97.19 86 SER A CA 1
ATOM 612 C C . SER A 1 86 ? -9.241 -0.720 3.754 1.00 97.19 86 SER A C 1
ATOM 614 O O . SER A 1 86 ? -8.045 -0.627 3.460 1.00 97.19 86 SER A O 1
ATOM 616 N N . LEU A 1 87 ? -9.719 -0.320 4.930 1.00 96.94 87 LEU A N 1
ATOM 617 C CA . LEU A 1 87 ? -8.861 -0.003 6.065 1.00 96.94 87 LEU A CA 1
ATOM 618 C C . LEU A 1 87 ? -8.440 -1.305 6.749 1.00 96.94 87 LEU A C 1
ATOM 620 O O . LEU A 1 87 ? -9.269 -2.185 6.982 1.00 96.94 87 LEU A O 1
ATOM 624 N N . TRP A 1 88 ? -7.15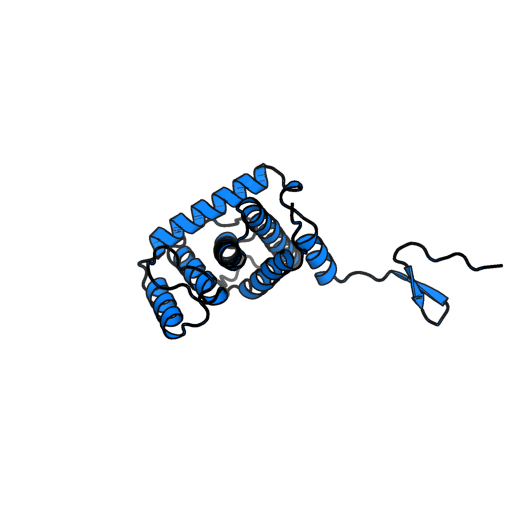6 -1.460 7.057 1.00 96.38 88 TRP A N 1
ATOM 625 C CA . TRP A 1 88 ? -6.685 -2.658 7.747 1.00 96.38 88 TRP A CA 1
ATOM 626 C C . TRP A 1 88 ? -7.207 -2.703 9.180 1.00 96.38 88 TRP A C 1
ATOM 628 O O . TRP A 1 88 ? -7.299 -1.678 9.853 1.00 96.38 88 TRP A O 1
ATOM 638 N N . LEU A 1 89 ? -7.497 -3.919 9.658 1.00 94.50 89 LEU A N 1
ATOM 639 C CA . LEU A 1 89 ? -7.925 -4.172 11.043 1.00 94.50 89 LEU A CA 1
ATOM 640 C C . LEU A 1 89 ? -9.194 -3.397 11.420 1.00 94.50 89 LEU A C 1
ATOM 642 O O . LEU A 1 89 ? -9.413 -3.025 12.572 1.00 94.50 89 LEU A O 1
ATOM 646 N N . ASP A 1 90 ? -10.031 -3.164 10.417 1.00 90.88 90 ASP A N 1
ATOM 647 C CA . ASP A 1 90 ? -11.267 -2.423 10.512 1.00 90.88 90 ASP A CA 1
ATOM 648 C C . ASP A 1 90 ? -12.350 -3.180 9.734 1.00 90.88 90 ASP A C 1
ATOM 650 O O . ASP A 1 90 ? -12.144 -3.588 8.593 1.00 90.88 90 ASP A O 1
ATOM 654 N N . ALA A 1 91 ? -13.505 -3.392 10.365 1.00 88.12 91 ALA A N 1
ATOM 655 C CA . ALA A 1 91 ? -14.672 -4.016 9.738 1.00 88.12 91 ALA A CA 1
ATOM 656 C C . ALA A 1 91 ? -15.621 -2.987 9.088 1.00 88.12 91 ALA A C 1
ATOM 658 O O . ALA A 1 91 ? -16.732 -3.332 8.684 1.00 88.12 91 ALA A O 1
ATOM 659 N N . GLY A 1 92 ? -15.220 -1.715 9.050 1.00 89.38 92 GLY A N 1
ATOM 660 C CA . GLY A 1 92 ? -15.969 -0.609 8.471 1.00 89.38 92 GLY A CA 1
ATOM 661 C C . GLY A 1 92 ? -16.049 -0.630 6.938 1.00 89.38 92 GLY A C 1
ATOM 662 O O . GLY A 1 92 ? -15.536 -1.536 6.278 1.00 89.38 92 GLY A O 1
ATOM 663 N N . PRO A 1 93 ? -16.718 0.376 6.345 1.00 92.12 93 PRO A N 1
ATOM 664 C CA . PRO A 1 93 ? -16.826 0.487 4.898 1.00 92.12 93 PRO A CA 1
ATOM 665 C C . PRO A 1 93 ? -15.466 0.785 4.259 1.00 92.12 93 PRO A C 1
ATOM 667 O O . PRO A 1 93 ? -14.593 1.409 4.863 1.00 92.12 93 PRO A O 1
ATOM 670 N N . LYS A 1 94 ? -15.326 0.395 2.989 1.00 96.31 94 LYS A N 1
ATOM 671 C CA . LYS A 1 94 ? -14.208 0.840 2.154 1.00 96.31 94 LYS A CA 1
ATOM 672 C C . LYS A 1 94 ? -14.254 2.352 1.952 1.00 96.31 94 LYS A C 1
ATOM 674 O O . LYS A 1 94 ? -15.330 2.951 1.912 1.00 96.31 94 LYS A O 1
ATOM 679 N N . LEU A 1 95 ? -13.082 2.935 1.749 1.00 96.62 95 LEU A N 1
ATOM 680 C CA . LEU A 1 95 ? -12.875 4.358 1.503 1.00 96.62 95 LEU A CA 1
ATOM 681 C C . LEU A 1 95 ? -12.204 4.585 0.139 1.00 96.62 95 LEU A C 1
ATOM 683 O O . LEU A 1 95 ? -11.783 3.614 -0.507 1.00 96.62 95 LEU A O 1
ATOM 687 N N . PRO A 1 96 ? -12.095 5.849 -0.318 1.00 97.50 96 PRO A N 1
ATOM 688 C CA . PRO A 1 96 ? -11.326 6.168 -1.512 1.00 97.50 96 PRO A CA 1
ATOM 689 C C . PRO A 1 96 ? -9.894 5.656 -1.388 1.00 97.50 96 PRO A C 1
ATOM 691 O O . PRO A 1 96 ? -9.298 5.720 -0.311 1.00 97.50 96 PRO A O 1
ATOM 694 N N . VAL A 1 97 ? -9.319 5.190 -2.496 1.00 96.94 97 VAL A N 1
ATOM 695 C CA . VAL A 1 97 ? -8.019 4.495 -2.497 1.00 96.94 97 VAL A CA 1
ATOM 696 C C . VAL A 1 97 ? -6.896 5.307 -1.844 1.00 96.94 97 VAL A C 1
ATOM 698 O O . VAL A 1 97 ? -6.049 4.750 -1.149 1.00 96.94 97 VAL A O 1
ATOM 701 N N . ALA A 1 98 ? -6.909 6.629 -2.032 1.00 95.50 98 ALA A N 1
ATOM 702 C CA . ALA A 1 98 ? -5.922 7.532 -1.450 1.00 95.50 98 ALA A CA 1
ATOM 703 C C . ALA A 1 98 ? -6.031 7.599 0.081 1.00 95.50 98 ALA A C 1
ATOM 705 O O . ALA A 1 98 ? -5.010 7.518 0.763 1.00 95.50 98 ALA A O 1
ATOM 706 N N . GLU A 1 99 ? -7.254 7.670 0.610 1.00 96.12 99 GLU A N 1
ATOM 707 C CA . GLU A 1 99 ? -7.480 7.765 2.054 1.00 96.12 99 GLU A CA 1
ATOM 708 C C . GLU A 1 99 ? -7.224 6.421 2.730 1.00 96.12 99 GLU A C 1
ATOM 710 O O . GLU A 1 99 ? -6.590 6.373 3.781 1.00 96.12 99 GLU A O 1
ATOM 715 N N . ALA A 1 100 ? -7.621 5.316 2.091 1.00 97.00 100 ALA A N 1
ATOM 716 C CA . ALA A 1 100 ? -7.309 3.984 2.590 1.00 97.00 100 ALA A CA 1
ATOM 717 C C . ALA A 1 100 ? -5.792 3.752 2.676 1.00 97.00 100 ALA A C 1
ATOM 719 O O . ALA A 1 100 ? -5.286 3.341 3.720 1.00 97.00 100 ALA A O 1
ATOM 720 N N . ALA A 1 101 ? -5.048 4.086 1.615 1.00 96.62 101 ALA A N 1
ATOM 721 C CA . ALA A 1 101 ? -3.590 3.991 1.613 1.00 96.62 101 ALA A CA 1
ATOM 722 C C . ALA A 1 101 ? -2.948 4.879 2.692 1.00 96.62 101 ALA A C 1
ATOM 724 O O . ALA A 1 101 ? -2.027 4.438 3.379 1.00 96.62 101 ALA A O 1
ATOM 725 N N . GLN A 1 102 ? -3.440 6.111 2.869 1.00 95.62 102 GLN A N 1
ATOM 726 C CA . GLN A 1 102 ? -2.922 7.035 3.877 1.00 95.62 102 GLN A CA 1
ATOM 727 C C . GLN A 1 102 ? -3.125 6.499 5.297 1.00 95.62 102 GLN A C 1
ATOM 729 O O . GLN A 1 102 ? -2.166 6.442 6.066 1.00 95.62 102 GLN A O 1
ATOM 734 N N . VAL A 1 103 ? -4.348 6.095 5.646 1.00 96.38 103 VAL A N 1
ATOM 735 C CA . VAL A 1 103 ? -4.668 5.571 6.983 1.00 96.38 103 VAL A CA 1
ATOM 736 C C . VAL A 1 103 ? -3.849 4.310 7.269 1.00 96.38 103 VAL A C 1
ATOM 738 O O . VAL A 1 103 ? -3.240 4.203 8.331 1.00 96.38 103 VAL A O 1
ATOM 741 N N . ASN A 1 104 ? -3.767 3.387 6.306 1.00 97.06 104 ASN A N 1
ATOM 742 C CA . ASN A 1 104 ? -2.995 2.149 6.434 1.00 97.06 104 ASN A CA 1
ATOM 743 C C . ASN A 1 104 ? -1.493 2.408 6.641 1.00 97.06 104 ASN A C 1
ATOM 745 O O . ASN A 1 104 ? -0.870 1.766 7.488 1.00 97.06 104 ASN A O 1
ATOM 749 N N . ALA A 1 105 ? -0.921 3.385 5.932 1.00 94.25 105 ALA A N 1
ATOM 750 C CA . ALA A 1 105 ? 0.469 3.786 6.128 1.00 94.25 105 ALA A CA 1
ATOM 751 C C . ALA A 1 105 ? 0.703 4.393 7.521 1.00 94.25 105 ALA A C 1
ATOM 753 O O . ALA A 1 105 ? 1.656 4.011 8.195 1.00 94.25 105 ALA A O 1
ATOM 754 N N . VAL A 1 106 ? -0.185 5.287 7.976 1.00 94.06 106 VAL A N 1
ATOM 755 C CA . VAL A 1 106 ? -0.092 5.902 9.312 1.00 94.06 106 VAL A CA 1
ATOM 756 C C . VAL A 1 106 ? -0.181 4.851 10.416 1.00 94.06 106 VAL A C 1
ATOM 758 O O . VAL A 1 106 ? 0.554 4.953 11.390 1.00 94.06 106 VAL A O 1
ATOM 761 N N . MET A 1 107 ? -1.016 3.818 10.262 1.00 94.50 107 MET A N 1
ATOM 762 C CA . MET A 1 107 ? -1.090 2.733 11.247 1.00 94.50 107 MET A CA 1
ATOM 763 C C . MET A 1 107 ? 0.250 2.022 11.438 1.00 94.50 107 MET A C 1
ATOM 765 O O . MET A 1 107 ? 0.627 1.747 12.572 1.00 94.50 107 MET A O 1
ATOM 769 N N . SER A 1 108 ? 0.977 1.730 10.358 1.00 93.44 108 SER A N 1
ATOM 770 C CA . SER A 1 108 ? 2.306 1.109 10.456 1.00 93.44 108 SER A CA 1
ATOM 771 C C . SER A 1 108 ? 3.349 2.069 11.023 1.00 93.44 108 SER A C 1
ATOM 773 O O . SER A 1 108 ? 4.096 1.688 11.924 1.00 93.44 108 SER A O 1
ATOM 775 N N . ASP A 1 109 ? 3.365 3.310 10.532 1.00 90.50 109 ASP A N 1
ATOM 776 C CA . ASP A 1 109 ? 4.325 4.344 10.932 1.00 90.50 109 ASP A CA 1
ATOM 777 C C . ASP A 1 109 ? 4.176 4.722 12.414 1.00 90.50 109 ASP A C 1
ATOM 779 O O . ASP A 1 109 ? 5.165 4.907 13.117 1.00 90.50 109 ASP A O 1
ATOM 783 N N . ALA A 1 110 ? 2.945 4.739 12.936 1.00 90.19 110 ALA A N 1
ATOM 784 C CA . ALA A 1 110 ? 2.667 5.042 14.338 1.00 90.19 110 ALA A CA 1
ATOM 785 C C . ALA A 1 110 ? 3.346 4.066 15.313 1.00 90.19 110 ALA A C 1
ATOM 787 O O . ALA A 1 110 ? 3.741 4.474 16.405 1.00 90.19 110 ALA A O 1
ATOM 788 N N . ALA A 1 111 ? 3.481 2.790 14.937 1.00 88.81 111 ALA A N 1
ATOM 789 C CA . ALA A 1 111 ? 4.222 1.809 15.728 1.00 88.81 111 ALA A CA 1
ATOM 790 C C . ALA A 1 111 ? 5.741 1.902 15.525 1.00 88.81 111 ALA A C 1
ATOM 792 O O . ALA A 1 111 ? 6.483 1.440 16.392 1.00 88.81 111 ALA A O 1
ATOM 793 N N . ALA A 1 112 ? 6.190 2.468 14.397 1.00 83.19 112 ALA A N 1
ATOM 794 C CA . ALA A 1 112 ? 7.594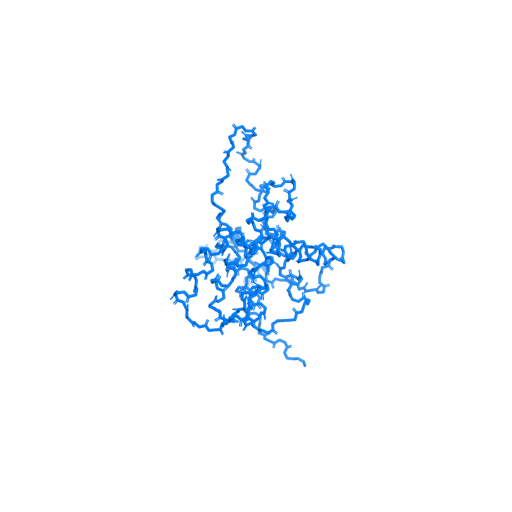 2.598 14.003 1.00 83.19 112 ALA A CA 1
ATOM 795 C C . ALA A 1 112 ? 8.401 1.291 14.162 1.00 83.19 112 ALA A C 1
ATOM 797 O O . ALA A 1 112 ? 9.573 1.304 14.539 1.00 83.19 112 ALA A O 1
ATOM 798 N N . SER A 1 113 ? 7.748 0.150 13.914 1.00 77.88 113 SER A N 1
ATOM 799 C CA . SER A 1 113 ? 8.319 -1.197 14.047 1.00 77.88 113 SER A CA 1
ATOM 800 C C . SER A 1 113 ? 8.471 -1.897 12.690 1.00 77.88 113 SER A C 1
ATOM 802 O O . SER A 1 113 ? 8.674 -3.112 12.640 1.00 77.88 113 SER A O 1
ATOM 804 N N . ASP A 1 114 ? 8.332 -1.145 11.601 1.00 72.44 114 ASP A N 1
ATOM 805 C CA . ASP A 1 114 ? 8.482 -1.619 10.233 1.00 72.44 114 ASP A CA 1
ATOM 806 C C . ASP A 1 114 ? 9.943 -1.565 9.750 1.00 72.44 114 ASP A C 1
ATOM 808 O O . ASP A 1 114 ? 10.867 -1.187 10.476 1.00 72.44 114 ASP A O 1
ATOM 812 N N . ASP A 1 115 ? 10.166 -2.030 8.518 1.00 68.50 115 ASP A N 1
ATOM 813 C CA . ASP A 1 115 ? 11.495 -2.053 7.906 1.00 68.50 115 ASP A CA 1
ATOM 814 C C . ASP A 1 115 ? 12.097 -0.643 7.764 1.00 68.50 115 ASP A C 1
ATOM 816 O O . ASP A 1 115 ? 11.412 0.337 7.467 1.00 68.50 115 ASP A O 1
ATOM 820 N N . SER A 1 116 ? 13.416 -0.568 7.921 1.00 67.56 116 SER A N 1
ATOM 821 C CA . SER A 1 116 ? 14.221 0.629 7.718 1.00 67.56 116 SER A CA 1
ATOM 822 C C . SER A 1 116 ? 15.249 0.383 6.615 1.00 67.56 116 SER A C 1
ATOM 824 O O . SER A 1 116 ? 16.180 -0.406 6.793 1.00 67.56 116 SER A O 1
ATOM 826 N N . ASP A 1 117 ? 15.167 1.132 5.509 1.00 60.06 117 ASP A N 1
ATOM 827 C CA . ASP A 1 117 ? 16.254 1.146 4.527 1.00 60.06 117 ASP A CA 1
ATOM 828 C C . ASP A 1 117 ? 17.438 1.931 5.101 1.00 60.06 117 ASP A C 1
ATOM 830 O O . ASP A 1 117 ? 17.495 3.163 5.034 1.00 60.06 117 ASP A O 1
ATOM 834 N N . LEU A 1 118 ? 18.413 1.210 5.655 1.00 60.41 118 LEU A N 1
ATOM 835 C CA . LEU A 1 118 ? 19.607 1.800 6.259 1.00 60.41 118 LEU A CA 1
ATOM 836 C C . LEU A 1 118 ? 20.497 2.545 5.253 1.00 60.41 118 LEU A C 1
ATOM 838 O O . LEU A 1 118 ? 21.267 3.413 5.662 1.00 60.41 118 LEU A O 1
ATOM 842 N N . ARG A 1 119 ? 20.413 2.241 3.948 1.00 55.81 119 ARG A N 1
ATOM 843 C CA . ARG A 1 119 ? 21.203 2.950 2.923 1.00 55.81 119 ARG A CA 1
ATOM 844 C C . ARG A 1 119 ? 20.671 4.354 2.682 1.00 55.81 119 ARG A C 1
ATOM 846 O O . ARG A 1 119 ? 21.448 5.259 2.389 1.00 55.81 119 ARG A O 1
ATOM 853 N N . ASN A 1 120 ? 19.360 4.526 2.812 1.00 51.81 120 ASN A N 1
ATOM 854 C CA . ASN A 1 120 ? 18.674 5.769 2.483 1.00 51.81 120 ASN A CA 1
ATOM 855 C C . ASN A 1 120 ? 18.115 6.504 3.711 1.00 51.81 120 ASN A C 1
ATOM 857 O O . ASN A 1 120 ? 17.736 7.667 3.580 1.00 51.81 120 ASN A O 1
ATOM 861 N N . ILE A 1 121 ? 18.114 5.870 4.890 1.00 57.59 121 ILE A N 1
ATOM 862 C CA . ILE A 1 121 ? 17.501 6.363 6.135 1.00 57.59 121 ILE A CA 1
ATOM 863 C C . ILE A 1 121 ? 16.033 6.747 5.873 1.00 57.59 121 ILE A C 1
ATOM 865 O O . ILE A 1 121 ? 15.598 7.865 6.149 1.00 57.59 121 ILE A O 1
ATOM 869 N N . VAL A 1 122 ? 15.279 5.837 5.245 1.00 60.41 122 VAL A N 1
ATOM 870 C CA . VAL A 1 122 ? 13.865 6.048 4.887 1.00 60.41 122 VAL A CA 1
ATOM 871 C C . VAL A 1 122 ? 13.014 4.811 5.173 1.00 60.41 122 VAL A C 1
ATOM 873 O O . VAL A 1 122 ? 13.410 3.687 4.870 1.00 60.41 122 VAL A O 1
ATOM 876 N N . HIS A 1 123 ? 11.793 5.043 5.658 1.00 69.00 123 HIS A N 1
ATOM 877 C CA . HIS A 1 123 ? 10.733 4.035 5.788 1.00 69.00 123 HIS A CA 1
ATOM 878 C C . HIS A 1 123 ? 9.904 3.964 4.492 1.00 69.00 123 HIS A C 1
ATOM 880 O O . HIS A 1 123 ? 8.710 4.265 4.455 1.00 69.00 123 HIS A O 1
ATOM 886 N N . ALA A 1 124 ? 10.557 3.642 3.369 1.00 76.06 124 ALA A N 1
ATOM 887 C CA . ALA A 1 124 ? 9.886 3.609 2.063 1.00 76.06 124 ALA A CA 1
ATOM 888 C C . ALA A 1 124 ? 8.870 2.456 1.956 1.00 76.06 124 ALA A C 1
ATOM 890 O O . ALA A 1 124 ? 7.823 2.621 1.324 1.00 76.06 124 ALA A O 1
ATOM 891 N N . GLY A 1 125 ? 9.160 1.321 2.608 1.00 82.50 125 GLY A N 1
ATOM 892 C CA . GLY A 1 125 ? 8.354 0.100 2.551 1.00 82.50 125 GLY A CA 1
ATOM 893 C C . GLY A 1 125 ? 6.896 0.327 2.940 1.00 82.50 125 GLY A C 1
ATOM 894 O O . GLY A 1 125 ? 5.999 -0.051 2.195 1.00 82.50 125 GLY A O 1
ATOM 895 N N . THR A 1 126 ? 6.655 1.052 4.028 1.00 88.81 126 THR A N 1
ATOM 896 C CA . THR A 1 126 ? 5.311 1.277 4.573 1.00 88.81 126 THR A CA 1
ATOM 897 C C . THR A 1 126 ? 4.379 1.985 3.607 1.00 88.81 126 THR A C 1
ATOM 899 O O . THR A 1 126 ? 3.278 1.511 3.323 1.00 88.81 126 THR A O 1
ATOM 902 N N . THR A 1 127 ? 4.836 3.095 3.030 1.00 90.06 127 THR A N 1
ATOM 903 C CA . THR A 1 127 ? 4.029 3.844 2.055 1.00 90.06 127 THR A CA 1
ATOM 904 C C . THR A 1 127 ? 3.839 3.083 0.741 1.00 90.06 127 THR A C 1
ATOM 906 O O . THR A 1 127 ? 2.769 3.178 0.130 1.00 90.06 127 THR A O 1
ATOM 909 N N . LEU A 1 128 ? 4.841 2.301 0.320 1.00 91.56 128 LEU A N 1
ATOM 910 C CA . LEU A 1 128 ? 4.769 1.460 -0.875 1.00 91.56 128 LEU A CA 1
ATOM 911 C C . LEU A 1 128 ? 3.754 0.331 -0.699 1.00 91.56 128 LEU A C 1
ATOM 913 O O . LEU A 1 128 ? 2.850 0.203 -1.521 1.00 91.56 128 LEU A O 1
ATOM 917 N N . VAL A 1 129 ? 3.859 -0.438 0.386 1.00 94.94 129 VAL A N 1
ATOM 918 C CA . VAL A 1 129 ? 2.965 -1.561 0.692 1.00 94.94 129 VAL A CA 1
ATOM 919 C C . VAL A 1 129 ? 1.525 -1.077 0.843 1.00 94.94 129 VAL A C 1
ATOM 921 O O . VAL A 1 129 ? 0.630 -1.625 0.200 1.00 94.94 129 VAL A O 1
ATOM 924 N N . ALA A 1 130 ? 1.291 -0.022 1.632 1.00 95.81 130 ALA A N 1
ATOM 925 C CA . ALA A 1 130 ? -0.057 0.495 1.868 1.00 95.81 130 ALA A CA 1
ATOM 926 C C . ALA A 1 130 ? -0.752 0.923 0.569 1.00 95.81 130 ALA A C 1
ATOM 928 O O . ALA A 1 130 ? -1.917 0.598 0.339 1.00 95.81 130 ALA A O 1
ATOM 929 N N . SER A 1 131 ? -0.023 1.600 -0.316 1.00 95.19 131 SER A N 1
ATOM 930 C CA . SER A 1 131 ? -0.584 2.064 -1.583 1.00 95.19 131 SER A CA 1
ATOM 931 C C . SER A 1 131 ? -0.719 0.950 -2.621 1.00 95.19 131 SER A C 1
ATOM 933 O O . SER A 1 131 ? -1.689 0.950 -3.376 1.00 95.19 131 SER A O 1
ATOM 935 N N . ALA A 1 132 ? 0.228 0.006 -2.670 1.00 95.44 132 ALA A N 1
ATOM 936 C CA . ALA A 1 132 ? 0.175 -1.131 -3.584 1.00 95.44 132 ALA A CA 1
ATOM 937 C C . ALA A 1 132 ? -1.029 -2.025 -3.268 1.00 95.44 132 ALA A C 1
ATOM 939 O O . ALA A 1 132 ? -1.795 -2.353 -4.171 1.00 95.44 132 ALA A O 1
ATOM 940 N N . LEU A 1 133 ? -1.252 -2.341 -1.988 1.00 97.00 133 LEU A N 1
ATOM 941 C CA . LEU A 1 133 ? -2.400 -3.139 -1.555 1.00 97.00 133 LEU A CA 1
ATOM 942 C C . LEU A 1 133 ? -3.730 -2.407 -1.779 1.00 97.00 133 LEU A C 1
ATOM 944 O O . LEU A 1 133 ? -4.670 -3.006 -2.296 1.00 97.00 133 LEU A O 1
ATOM 948 N N . ALA A 1 134 ? -3.803 -1.107 -1.469 1.00 96.69 134 ALA A N 1
ATOM 949 C CA . ALA A 1 134 ? -5.010 -0.320 -1.719 1.00 96.69 134 ALA A CA 1
ATOM 950 C C . ALA A 1 134 ? -5.343 -0.236 -3.220 1.00 96.69 134 ALA A C 1
ATOM 952 O O . ALA A 1 134 ? -6.503 -0.375 -3.612 1.00 96.69 134 ALA A O 1
ATOM 953 N N . MET A 1 135 ? -4.336 -0.041 -4.081 1.00 95.88 135 MET A N 1
ATOM 954 C CA . MET A 1 135 ? -4.560 -0.033 -5.526 1.00 95.88 135 MET A CA 1
ATOM 955 C C . MET A 1 135 ? -4.965 -1.412 -6.037 1.00 95.88 135 MET A C 1
ATOM 957 O O . MET A 1 135 ? -5.894 -1.498 -6.832 1.00 95.88 135 MET A O 1
ATOM 961 N N . ALA A 1 136 ? -4.317 -2.476 -5.563 1.00 95.62 136 ALA A N 1
ATOM 962 C CA . ALA A 1 136 ? -4.640 -3.835 -5.973 1.00 95.62 136 ALA A CA 1
ATOM 963 C C . ALA A 1 136 ? -6.085 -4.208 -5.645 1.00 95.62 136 ALA A C 1
ATOM 965 O O . ALA A 1 136 ? -6.748 -4.847 -6.456 1.00 95.62 136 ALA A O 1
ATOM 966 N N . GLU A 1 137 ? -6.605 -3.752 -4.507 1.00 95.75 137 GLU A N 1
ATOM 967 C CA . GLU A 1 137 ? -8.012 -3.932 -4.166 1.00 95.75 137 GLU A CA 1
ATOM 968 C C . GLU A 1 137 ? -8.943 -3.170 -5.119 1.00 95.75 137 GLU A C 1
ATOM 970 O O . GLU A 1 137 ? -9.939 -3.724 -5.585 1.00 95.75 137 GLU A O 1
ATOM 975 N N . ARG A 1 138 ? -8.591 -1.924 -5.460 1.00 95.31 138 ARG A N 1
ATOM 976 C CA . ARG A 1 138 ? -9.346 -1.098 -6.412 1.00 95.31 138 ARG A CA 1
ATOM 977 C C . ARG A 1 138 ? -9.351 -1.688 -7.825 1.00 95.31 138 ARG A C 1
ATOM 979 O O . ARG A 1 138 ? -10.350 -1.567 -8.530 1.00 95.31 138 ARG A O 1
ATOM 986 N N . THR A 1 139 ? -8.238 -2.269 -8.266 1.00 93.25 139 THR A N 1
ATOM 987 C CA . THR A 1 139 ? -8.048 -2.750 -9.645 1.00 93.25 139 THR A CA 1
ATOM 988 C C . THR A 1 139 ? -8.238 -4.254 -9.799 1.00 93.25 139 THR A C 1
ATOM 990 O O . THR A 1 139 ? -8.150 -4.750 -10.919 1.00 93.25 139 THR A O 1
ATOM 993 N N . ALA A 1 140 ? -8.488 -4.973 -8.701 1.00 93.00 140 ALA A N 1
ATOM 994 C CA . ALA A 1 140 ? -8.486 -6.433 -8.643 1.00 93.00 140 ALA A CA 1
ATOM 995 C C . ALA A 1 140 ? -7.180 -7.056 -9.187 1.00 93.00 140 ALA A C 1
ATOM 997 O O . ALA A 1 140 ? -7.212 -8.064 -9.894 1.00 93.00 140 ALA A O 1
ATOM 998 N N . ALA A 1 141 ? -6.033 -6.441 -8.876 1.00 92.06 141 ALA A N 1
ATOM 999 C CA . ALA A 1 141 ? -4.724 -6.965 -9.267 1.00 92.06 141 ALA A CA 1
ATOM 1000 C C . ALA A 1 141 ? -4.371 -8.242 -8.486 1.00 92.06 141 ALA A C 1
ATOM 1002 O O . ALA A 1 141 ? -4.810 -8.440 -7.350 1.00 92.06 141 ALA A O 1
ATOM 1003 N N . ASN A 1 142 ? -3.561 -9.108 -9.096 1.00 91.38 142 ASN A N 1
ATOM 1004 C CA . ASN A 1 142 ? -3.097 -10.333 -8.450 1.00 91.38 142 ASN A CA 1
ATOM 1005 C C . ASN A 1 142 ? -1.873 -10.064 -7.544 1.00 91.38 142 ASN A C 1
ATOM 1007 O O . ASN A 1 142 ? -1.299 -8.975 -7.532 1.00 91.38 142 ASN A O 1
ATOM 1011 N N . GLY A 1 143 ? -1.465 -11.073 -6.772 1.00 91.25 143 GLY A N 1
ATOM 1012 C CA . GLY A 1 143 ? -0.329 -10.946 -5.854 1.00 91.25 143 GLY A CA 1
ATOM 1013 C C . GLY A 1 143 ? 1.024 -10.739 -6.546 1.00 91.25 143 GLY A C 1
ATOM 1014 O O . GLY A 1 143 ? 1.880 -10.054 -5.993 1.00 91.25 143 GLY A O 1
ATOM 1015 N N . GLU A 1 144 ? 1.220 -11.283 -7.749 1.00 92.50 144 GLU A N 1
ATOM 1016 C CA . GLU A 1 144 ? 2.467 -11.113 -8.509 1.00 92.50 144 GLU A CA 1
ATOM 1017 C C . GLU A 1 144 ? 2.647 -9.655 -8.947 1.00 92.50 144 GLU A C 1
ATOM 1019 O O . GLU A 1 144 ? 3.732 -9.093 -8.796 1.00 92.50 144 GLU A O 1
ATOM 1024 N N . ASP A 1 145 ? 1.564 -9.013 -9.389 1.00 89.62 145 ASP A N 1
ATOM 1025 C CA . ASP A 1 145 ? 1.542 -7.596 -9.753 1.00 89.62 145 ASP A CA 1
ATOM 1026 C C . ASP A 1 145 ? 1.817 -6.701 -8.536 1.00 89.62 145 ASP A C 1
ATOM 1028 O O . ASP A 1 145 ? 2.539 -5.708 -8.638 1.00 89.62 145 ASP A O 1
ATOM 1032 N N . VAL A 1 146 ? 1.293 -7.068 -7.360 1.00 93.44 146 VAL A N 1
ATOM 1033 C CA . VAL A 1 146 ? 1.570 -6.357 -6.101 1.00 93.44 146 VAL A CA 1
ATOM 1034 C C . VAL A 1 146 ? 3.050 -6.434 -5.744 1.00 93.44 146 VAL A C 1
ATOM 1036 O O . VAL A 1 146 ? 3.667 -5.410 -5.443 1.00 93.44 146 VAL A O 1
ATOM 1039 N N . LEU A 1 147 ? 3.631 -7.634 -5.784 1.00 93.19 147 LEU A N 1
ATOM 1040 C CA . LEU A 1 147 ? 5.046 -7.836 -5.482 1.00 93.19 147 LEU A CA 1
ATOM 1041 C C . LEU A 1 147 ? 5.919 -7.063 -6.473 1.00 93.19 147 LEU A C 1
ATOM 1043 O O . LEU A 1 147 ? 6.846 -6.368 -6.058 1.00 93.19 147 LEU A O 1
ATOM 1047 N N . ALA A 1 148 ? 5.573 -7.094 -7.761 1.00 90.81 148 ALA A N 1
ATOM 1048 C CA . ALA A 1 148 ? 6.281 -6.339 -8.783 1.00 90.81 148 ALA A CA 1
ATOM 1049 C C . ALA A 1 148 ? 6.212 -4.827 -8.565 1.00 90.81 148 ALA A C 1
ATOM 1051 O O . ALA A 1 148 ? 7.246 -4.155 -8.601 1.00 90.81 148 ALA A O 1
ATOM 1052 N N . ALA A 1 149 ? 5.029 -4.293 -8.262 1.00 90.00 149 ALA A N 1
ATOM 1053 C CA . ALA A 1 149 ? 4.853 -2.878 -7.965 1.00 90.00 149 ALA A CA 1
ATOM 1054 C C . ALA A 1 149 ? 5.684 -2.434 -6.749 1.00 90.00 149 ALA A C 1
ATOM 1056 O O . ALA A 1 149 ? 6.268 -1.347 -6.766 1.00 90.00 149 ALA A O 1
ATOM 1057 N N . ILE A 1 150 ? 5.782 -3.276 -5.714 1.00 91.31 150 ILE A N 1
ATOM 1058 C CA . ILE A 1 150 ? 6.610 -3.001 -4.533 1.00 91.31 150 ILE A CA 1
ATOM 1059 C C . ILE A 1 150 ? 8.093 -2.994 -4.905 1.00 91.31 150 ILE A C 1
ATOM 1061 O O . ILE A 1 150 ? 8.775 -2.027 -4.574 1.00 91.31 150 ILE A O 1
ATOM 1065 N N . VAL A 1 151 ? 8.590 -4.007 -5.626 1.00 91.12 151 VAL A N 1
ATOM 1066 C CA . VAL A 1 151 ? 10.004 -4.079 -6.042 1.00 91.12 151 VAL A CA 1
ATOM 1067 C C . VAL A 1 151 ? 10.392 -2.867 -6.890 1.00 91.12 151 VAL A C 1
ATOM 1069 O O . VAL A 1 151 ? 11.358 -2.168 -6.583 1.00 91.12 151 VAL A O 1
ATOM 1072 N N . VAL A 1 152 ? 9.609 -2.582 -7.930 1.00 89.25 152 VAL A N 1
ATOM 1073 C CA . VAL A 1 152 ? 9.854 -1.468 -8.855 1.00 89.25 152 VAL A CA 1
ATOM 1074 C C . VAL A 1 152 ? 9.761 -0.121 -8.130 1.00 89.25 152 VAL A C 1
ATOM 1076 O O . VAL A 1 152 ? 10.582 0.773 -8.352 1.00 89.25 152 VAL A O 1
ATOM 1079 N N . GLY A 1 153 ? 8.797 0.027 -7.218 1.00 86.75 153 GLY A N 1
ATOM 1080 C CA . GLY A 1 153 ? 8.651 1.222 -6.391 1.00 86.75 153 GLY A CA 1
ATOM 1081 C C . GLY A 1 153 ? 9.823 1.436 -5.430 1.00 86.75 153 GLY A C 1
ATOM 1082 O O . GLY A 1 153 ? 10.268 2.574 -5.253 1.00 86.75 153 GLY A O 1
ATOM 1083 N N . TYR A 1 154 ? 10.353 0.358 -4.853 1.00 85.81 154 TYR A N 1
ATOM 1084 C CA . TYR A 1 154 ? 11.506 0.405 -3.957 1.00 85.81 154 TYR A CA 1
ATOM 1085 C C . TYR A 1 154 ? 12.778 0.812 -4.709 1.00 85.81 154 TYR A C 1
ATOM 1087 O O . TYR A 1 154 ? 13.482 1.724 -4.277 1.00 85.81 154 TYR A O 1
ATOM 1095 N N . GLU A 1 155 ? 13.022 0.230 -5.885 1.00 83.81 155 GLU A N 1
ATOM 1096 C CA . GLU A 1 155 ? 14.150 0.589 -6.755 1.00 83.81 155 GLU A CA 1
ATOM 1097 C C . GLU A 1 155 ? 14.083 2.066 -7.185 1.00 83.81 155 GLU A C 1
ATOM 1099 O O . GLU A 1 155 ? 15.067 2.809 -7.111 1.00 83.81 155 GLU A O 1
ATOM 1104 N N . ALA A 1 156 ? 12.892 2.553 -7.548 1.00 82.44 156 ALA A N 1
ATOM 1105 C CA . ALA A 1 156 ? 12.683 3.958 -7.889 1.00 82.44 156 ALA A CA 1
ATOM 1106 C C . ALA A 1 156 ? 12.906 4.910 -6.696 1.00 82.44 156 ALA A C 1
ATOM 1108 O O . ALA A 1 156 ? 13.374 6.042 -6.871 1.00 82.44 156 ALA A O 1
ATOM 1109 N N . ALA A 1 157 ? 12.566 4.485 -5.475 1.00 75.69 157 ALA A N 1
ATOM 1110 C CA . ALA A 1 157 ? 12.841 5.247 -4.258 1.00 75.69 157 ALA A CA 1
ATOM 1111 C C . ALA A 1 157 ? 14.337 5.271 -3.912 1.00 75.69 157 ALA A C 1
ATOM 1113 O O . ALA A 1 157 ? 14.867 6.335 -3.566 1.00 75.69 157 ALA A O 1
ATOM 1114 N N . GLY A 1 158 ? 15.023 4.140 -4.079 1.00 68.19 158 GLY A N 1
ATOM 1115 C CA . GLY A 1 158 ? 16.465 4.019 -3.891 1.00 68.19 158 GLY A CA 1
ATOM 1116 C C . GLY A 1 158 ? 17.264 4.889 -4.859 1.00 68.19 158 GLY A C 1
ATOM 1117 O O . GLY A 1 158 ? 18.113 5.670 -4.427 1.00 68.19 158 GLY A O 1
ATOM 1118 N N . ASN A 1 159 ? 16.926 4.862 -6.152 1.00 63.72 159 ASN A N 1
ATOM 1119 C CA . ASN A 1 159 ? 17.632 5.640 -7.176 1.00 63.72 159 ASN A CA 1
ATOM 1120 C C . ASN A 1 159 ? 17.484 7.161 -6.997 1.00 63.72 159 ASN A C 1
ATOM 1122 O O . ASN A 1 159 ? 18.455 7.904 -7.157 1.00 63.72 159 ASN A O 1
ATOM 1126 N N . ARG A 1 160 ? 16.310 7.653 -6.572 1.00 56.78 160 ARG A N 1
AT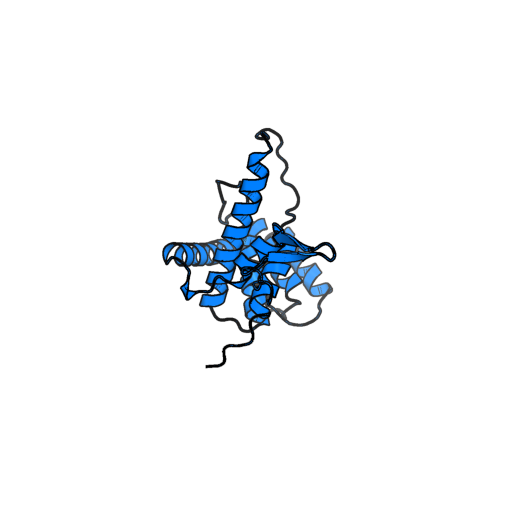OM 1127 C CA . ARG A 1 160 ? 16.150 9.076 -6.203 1.00 56.78 160 ARG A CA 1
ATOM 1128 C C . ARG A 1 160 ? 16.999 9.467 -5.000 1.00 56.78 160 ARG A C 1
ATOM 1130 O O . ARG A 1 160 ? 17.526 10.578 -4.951 1.00 56.78 160 ARG A O 1
ATOM 1137 N N . SER A 1 161 ? 17.105 8.575 -4.023 1.00 49.16 161 SER A N 1
ATOM 1138 C CA . SER A 1 161 ? 17.869 8.826 -2.803 1.00 49.16 161 SER A CA 1
ATOM 1139 C C . SER A 1 161 ? 19.370 8.868 -3.099 1.00 49.16 161 SER A C 1
ATOM 1141 O O . SER A 1 161 ? 20.040 9.795 -2.644 1.00 49.16 161 SER A O 1
ATOM 1143 N N . ALA A 1 162 ? 19.860 7.971 -3.965 1.00 45.03 162 ALA A N 1
ATOM 1144 C CA . ALA A 1 162 ? 21.224 7.978 -4.498 1.00 45.03 162 ALA A CA 1
ATOM 1145 C C . ALA A 1 162 ? 21.557 9.268 -5.277 1.00 45.03 162 ALA A C 1
ATOM 1147 O O . ALA A 1 162 ? 22.628 9.853 -5.102 1.00 45.03 162 ALA A O 1
ATOM 1148 N N . ALA A 1 163 ? 20.619 9.773 -6.086 1.00 45.66 163 ALA A N 1
ATOM 1149 C CA . ALA A 1 163 ? 20.793 11.045 -6.789 1.00 45.66 163 ALA A CA 1
ATOM 1150 C C . ALA A 1 163 ? 20.916 12.244 -5.826 1.00 45.66 163 ALA A C 1
ATOM 1152 O O . ALA A 1 163 ? 21.620 13.209 -6.121 1.00 45.66 163 ALA A O 1
ATOM 1153 N N . ARG A 1 164 ? 20.269 12.184 -4.653 1.00 38.78 164 ARG A N 1
ATOM 1154 C CA . ARG A 1 164 ? 20.352 13.232 -3.623 1.00 38.78 164 ARG A CA 1
ATOM 1155 C C . ARG A 1 164 ? 21.639 13.141 -2.797 1.00 38.78 164 ARG A C 1
ATOM 1157 O O . ARG A 1 164 ? 22.209 14.172 -2.442 1.00 38.78 164 ARG A O 1
ATOM 1164 N N . SER A 1 165 ? 22.117 11.933 -2.498 1.00 30.94 165 SER A N 1
ATOM 1165 C CA . SER A 1 165 ? 23.361 11.720 -1.745 1.00 30.94 165 SER A CA 1
ATOM 1166 C C . SER A 1 165 ? 24.625 12.027 -2.556 1.00 30.94 165 SER A C 1
ATOM 1168 O O . SER A 1 165 ? 25.642 12.376 -1.960 1.00 30.94 165 SER A O 1
ATOM 1170 N N . ALA A 1 166 ? 24.547 12.056 -3.892 1.00 30.88 166 ALA A N 1
ATOM 1171 C CA . ALA A 1 166 ? 25.616 12.571 -4.755 1.00 30.88 166 ALA A CA 1
ATOM 1172 C C . ALA A 1 166 ?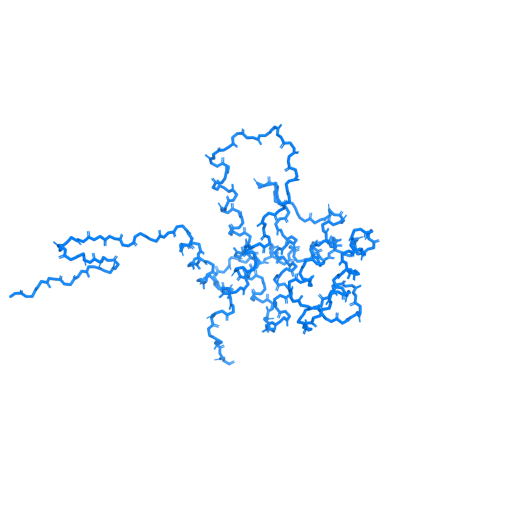 25.888 14.089 -4.595 1.00 30.88 166 ALA A C 1
ATOM 1174 O O . ALA A 1 166 ? 26.870 14.591 -5.138 1.00 30.88 166 ALA A O 1
ATOM 1175 N N . GLY A 1 167 ? 25.054 14.824 -3.844 1.00 30.23 167 GLY A N 1
ATOM 1176 C CA . GLY A 1 167 ? 25.168 16.277 -3.680 1.00 30.23 167 GLY A CA 1
ATOM 1177 C C . GLY A 1 167 ? 25.099 16.807 -2.247 1.00 30.23 167 GLY A C 1
ATOM 1178 O O . GLY A 1 167 ? 24.939 18.014 -2.075 1.00 30.23 167 GLY A O 1
ATOM 1179 N N . SER A 1 168 ? 25.162 15.983 -1.194 1.00 29.30 168 SER A N 1
ATOM 1180 C CA . SER A 1 168 ? 25.017 16.503 0.179 1.00 29.30 168 SER A CA 1
ATOM 1181 C C . SER A 1 168 ? 25.743 15.682 1.245 1.00 29.30 168 SER A C 1
ATOM 1183 O O . SER A 1 168 ? 25.228 14.694 1.761 1.00 29.30 168 SER A O 1
ATOM 1185 N N . THR A 1 169 ? 26.896 16.187 1.686 1.00 28.11 169 THR A N 1
ATOM 1186 C CA . THR A 1 169 ? 27.397 16.007 3.054 1.00 28.11 169 THR A CA 1
ATOM 1187 C C . THR A 1 169 ? 26.428 16.683 4.030 1.00 28.11 169 THR A C 1
ATOM 1189 O O . THR A 1 169 ? 26.604 17.834 4.415 1.00 28.11 169 THR A O 1
ATOM 1192 N N . SER A 1 170 ? 25.375 15.981 4.447 1.00 30.75 170 SER A N 1
ATOM 1193 C CA . SER A 1 170 ? 24.539 16.413 5.575 1.00 30.75 170 SER A CA 1
ATOM 1194 C C . SER A 1 170 ? 24.208 15.232 6.479 1.00 30.75 170 SER A C 1
ATOM 1196 O O . SER A 1 170 ? 23.081 14.759 6.557 1.00 30.75 170 SER A O 1
ATOM 1198 N N . ALA A 1 171 ? 25.230 14.765 7.191 1.00 27.80 171 ALA A N 1
ATOM 1199 C CA . ALA A 1 171 ? 25.088 13.896 8.356 1.00 27.80 171 ALA A CA 1
ATOM 1200 C C . ALA A 1 171 ? 24.880 14.712 9.654 1.00 27.80 171 ALA A C 1
ATOM 1202 O O . ALA A 1 171 ? 25.321 14.288 10.718 1.00 27.80 171 ALA A O 1
ATOM 1203 N N . ARG A 1 172 ? 24.295 15.924 9.601 1.00 24.83 172 ARG A N 1
ATOM 1204 C CA . ARG A 1 172 ? 24.289 16.813 10.785 1.00 24.83 172 ARG A CA 1
ATOM 1205 C C . ARG A 1 172 ? 23.038 17.627 11.087 1.00 24.83 172 ARG A C 1
ATOM 1207 O O . ARG A 1 172 ? 23.078 18.429 12.013 1.00 24.83 172 ARG A O 1
ATOM 1214 N N . LEU A 1 173 ? 21.927 17.415 10.393 1.00 23.77 173 LEU A N 1
ATOM 1215 C CA . LEU A 1 173 ? 20.663 18.057 10.752 1.00 23.77 173 LEU A CA 1
ATOM 1216 C C . LEU A 1 173 ? 19.581 16.984 10.813 1.00 23.77 173 LEU A C 1
ATOM 1218 O O . LEU A 1 173 ? 19.199 16.433 9.785 1.00 23.77 173 LEU A O 1
ATOM 1222 N N . GLY A 1 174 ? 19.135 16.669 12.031 1.00 28.02 174 GLY A N 1
ATOM 1223 C CA . GLY A 1 174 ? 17.994 15.799 12.303 1.00 28.02 174 GLY A CA 1
ATOM 1224 C C . GLY A 1 174 ? 16.709 16.408 11.751 1.00 28.02 174 GLY A C 1
ATOM 1225 O O . GLY A 1 174 ? 15.945 17.031 12.479 1.00 28.02 174 GLY A O 1
ATOM 1226 N N . VAL A 1 175 ? 16.500 16.253 10.447 1.00 26.42 175 VAL A N 1
ATOM 1227 C CA . VAL A 1 175 ? 15.281 16.646 9.749 1.00 26.42 175 VAL A CA 1
ATOM 1228 C C . VAL A 1 175 ? 14.494 15.373 9.479 1.00 26.42 175 VAL A C 1
ATOM 1230 O O . VAL A 1 175 ? 14.676 14.719 8.455 1.00 26.42 175 VAL A O 1
ATOM 1233 N N . CYS A 1 176 ? 13.606 15.032 10.412 1.00 28.50 176 CYS A N 1
ATOM 1234 C CA . CYS A 1 176 ? 12.453 14.191 10.113 1.00 28.50 176 CYS A CA 1
ATOM 1235 C C . CYS A 1 176 ? 11.484 15.070 9.301 1.00 28.50 176 CYS A C 1
ATOM 1237 O O . CYS A 1 176 ? 10.647 15.781 9.853 1.00 28.50 176 CYS A O 1
ATOM 1239 N N . GLY A 1 177 ? 11.735 15.190 7.996 1.00 22.88 177 GLY A N 1
ATOM 1240 C CA . GLY A 1 177 ? 10.921 16.009 7.100 1.00 22.88 177 GLY A CA 1
ATOM 1241 C C . GLY A 1 177 ? 9.655 15.253 6.685 1.00 22.88 177 GLY A C 1
ATOM 1242 O O . GLY A 1 177 ? 9.745 14.048 6.457 1.00 22.88 177 GLY A O 1
ATOM 1243 N N . PRO A 1 178 ? 8.491 15.918 6.546 1.00 29.14 178 PRO A N 1
ATOM 1244 C CA . PRO A 1 178 ? 7.274 15.273 6.062 1.00 29.14 178 PRO A CA 1
ATOM 1245 C C . PRO A 1 178 ? 7.535 14.667 4.678 1.00 29.14 178 PRO A C 1
ATOM 1247 O O . PRO A 1 178 ? 7.895 15.374 3.737 1.00 29.14 178 PRO A O 1
ATOM 1250 N N . SER A 1 179 ? 7.408 13.344 4.581 1.00 33.34 179 SER A N 1
ATOM 1251 C CA . SER A 1 179 ? 7.787 12.544 3.416 1.00 33.34 179 SER A CA 1
ATOM 1252 C C . SER A 1 179 ? 7.102 13.022 2.123 1.00 33.34 179 SER A C 1
ATOM 1254 O O . SER A 1 179 ? 5.906 12.786 1.954 1.00 33.34 179 SER A O 1
ATOM 1256 N N . PRO A 1 180 ? 7.830 13.581 1.131 1.00 27.94 180 PRO A N 1
ATOM 1257 C CA . PRO A 1 180 ? 7.274 13.959 -0.179 1.00 27.94 180 PRO A CA 1
ATOM 1258 C C . PRO A 1 180 ? 6.895 12.746 -1.063 1.00 27.94 180 PRO A C 1
ATOM 1260 O O . PRO A 1 180 ? 6.639 12.880 -2.259 1.00 27.94 180 PRO A O 1
ATOM 1263 N N . HIS A 1 181 ? 6.861 11.539 -0.491 1.00 35.88 181 HIS A N 1
ATOM 1264 C CA . HIS A 1 181 ? 6.768 10.259 -1.192 1.00 35.88 181 HIS A CA 1
ATOM 1265 C C . HIS A 1 181 ? 5.351 9.884 -1.651 1.00 35.88 181 HIS A C 1
ATOM 1267 O O . HIS A 1 181 ? 5.217 9.147 -2.628 1.00 35.88 181 HIS A O 1
ATOM 1273 N N . GLY A 1 182 ? 4.297 10.450 -1.047 1.00 26.00 182 GLY A N 1
ATOM 1274 C CA . GLY A 1 182 ? 2.907 10.184 -1.451 1.00 26.00 182 GLY A CA 1
ATOM 1275 C C . GLY A 1 182 ? 2.592 10.572 -2.905 1.00 26.00 182 GLY A C 1
ATOM 1276 O O . GLY A 1 182 ? 1.773 9.929 -3.559 1.00 26.00 182 GLY A O 1
ATOM 1277 N N . ALA A 1 183 ? 3.295 11.567 -3.460 1.00 27.69 183 ALA A N 1
ATOM 1278 C CA . ALA A 1 183 ? 3.100 12.004 -4.845 1.00 27.69 183 ALA A CA 1
ATOM 1279 C C . ALA A 1 183 ? 3.629 10.994 -5.883 1.00 27.69 183 ALA A C 1
ATOM 1281 O O . ALA A 1 183 ? 3.091 10.900 -6.984 1.00 27.69 183 ALA A O 1
ATOM 1282 N N . ILE A 1 184 ? 4.661 10.218 -5.536 1.00 35.06 184 ILE A N 1
ATOM 1283 C CA . ILE A 1 184 ? 5.321 9.291 -6.469 1.00 35.06 184 ILE A CA 1
ATOM 1284 C C . ILE A 1 184 ? 4.593 7.951 -6.498 1.00 35.06 184 ILE A C 1
ATOM 1286 O O . ILE A 1 184 ? 4.423 7.369 -7.567 1.00 35.06 184 ILE A O 1
ATOM 1290 N N . VAL A 1 185 ? 4.059 7.507 -5.360 1.00 34.53 185 VAL A N 1
ATOM 1291 C CA . VAL A 1 185 ? 3.296 6.257 -5.303 1.00 34.53 185 VAL A CA 1
ATOM 1292 C C . VAL A 1 185 ? 1.947 6.379 -6.028 1.00 34.53 185 VAL A C 1
ATOM 1294 O O . VAL A 1 185 ? 1.528 5.441 -6.705 1.00 34.53 185 VAL A O 1
ATOM 1297 N N . ARG A 1 186 ? 1.340 7.578 -6.042 1.00 26.91 186 ARG A N 1
ATOM 1298 C CA . ARG A 1 186 ? 0.193 7.890 -6.917 1.00 26.91 186 ARG A CA 1
ATOM 1299 C C . ARG A 1 186 ? 0.523 7.745 -8.413 1.00 26.91 186 ARG A C 1
ATOM 1301 O O . ARG A 1 186 ? -0.367 7.428 -9.195 1.00 26.91 186 ARG A O 1
ATOM 1308 N N . SER A 1 187 ? 1.785 7.948 -8.802 1.00 27.64 187 SER A N 1
ATOM 1309 C CA . SER A 1 187 ? 2.257 7.833 -10.190 1.00 27.64 187 SER A CA 1
ATOM 1310 C C . SER A 1 187 ? 2.585 6.383 -10.579 1.00 27.64 187 SER A C 1
ATOM 1312 O O . SER A 1 187 ? 2.164 5.921 -11.637 1.00 27.64 187 SER A O 1
ATOM 1314 N N . CYS A 1 188 ? 3.259 5.623 -9.705 1.00 33.06 188 CYS A N 1
ATOM 1315 C CA . CYS A 1 188 ? 3.615 4.223 -9.983 1.00 33.06 188 CYS A CA 1
ATOM 1316 C C . CYS A 1 188 ? 2.385 3.302 -10.043 1.00 33.06 188 CYS A C 1
ATOM 1318 O O . CYS A 1 188 ? 2.319 2.419 -10.894 1.00 33.06 188 CYS A O 1
ATOM 1320 N N . ALA A 1 189 ? 1.373 3.548 -9.206 1.00 32.16 189 ALA A N 1
ATOM 1321 C CA . ALA A 1 189 ? 0.106 2.823 -9.268 1.00 32.16 189 ALA A CA 1
ATOM 1322 C C . ALA A 1 189 ? -0.669 3.108 -10.577 1.00 32.16 189 ALA A C 1
ATOM 1324 O O . ALA A 1 189 ? -1.299 2.213 -11.132 1.00 32.16 189 ALA A O 1
ATOM 1325 N N . GLY A 1 190 ? -0.572 4.332 -11.116 1.00 27.11 190 GLY A N 1
ATOM 1326 C CA . GLY A 1 190 ? -1.158 4.706 -12.410 1.00 27.11 190 GLY A CA 1
ATOM 1327 C C . GLY A 1 190 ? -0.477 4.037 -13.610 1.00 27.11 190 GLY A C 1
ATOM 1328 O O . GLY A 1 190 ? -1.158 3.621 -14.549 1.00 27.11 190 GLY A O 1
ATOM 1329 N N . ALA A 1 191 ? 0.848 3.873 -13.558 1.00 31.48 191 ALA A N 1
ATOM 1330 C CA . ALA A 1 191 ? 1.639 3.236 -14.611 1.00 31.48 191 ALA A CA 1
ATOM 1331 C C . ALA A 1 191 ? 1.203 1.781 -14.879 1.00 31.48 191 ALA A C 1
ATOM 1333 O O . ALA A 1 191 ? 0.975 1.422 -16.036 1.00 31.48 191 ALA A O 1
ATOM 1334 N N . PHE A 1 192 ? 0.971 0.984 -13.829 1.00 31.58 192 PHE A N 1
ATOM 1335 C CA . PHE A 1 192 ? 0.521 -0.410 -13.963 1.00 31.58 192 PHE A CA 1
ATOM 1336 C C . PHE A 1 192 ? -0.919 -0.533 -14.491 1.00 31.58 192 PHE A C 1
ATOM 1338 O O . PHE A 1 192 ? -1.226 -1.468 -15.223 1.00 31.58 192 PHE A O 1
ATOM 1345 N N . THR A 1 193 ? -1.792 0.449 -14.227 1.00 36.78 193 THR A N 1
ATOM 1346 C CA . THR A 1 193 ? -3.172 0.461 -14.762 1.00 36.78 193 THR A CA 1
ATOM 1347 C C . THR A 1 193 ? -3.288 0.863 -16.233 1.00 36.78 193 THR A C 1
ATOM 1349 O O . THR A 1 193 ? -4.358 0.720 -16.820 1.00 36.78 193 THR A O 1
ATOM 1352 N N . SER A 1 194 ? -2.214 1.386 -16.833 1.00 28.55 194 SER A N 1
ATOM 1353 C CA . SER A 1 194 ? -2.211 1.821 -18.235 1.00 28.55 194 SER A CA 1
ATOM 1354 C C . SER A 1 194 ? -1.788 0.727 -19.221 1.00 28.55 194 SER A C 1
ATOM 1356 O O . SER A 1 194 ? -1.908 0.920 -20.432 1.00 28.55 194 SER A O 1
ATOM 1358 N N . GLN A 1 195 ? -1.344 -0.440 -18.734 1.00 31.34 195 GLN A N 1
ATOM 1359 C CA . GLN A 1 195 ? -1.144 -1.600 -19.597 1.00 31.34 195 GLN A CA 1
ATOM 1360 C C . GLN A 1 195 ? -2.519 -2.194 -19.954 1.00 31.34 195 GLN A C 1
ATOM 1362 O O . GLN A 1 195 ? -3.263 -2.589 -19.054 1.00 31.34 195 GLN A O 1
ATOM 1367 N N . PRO A 1 196 ? -2.905 -2.249 -21.246 1.00 27.48 196 PRO A N 1
ATOM 1368 C CA . PRO A 1 196 ? -4.165 -2.861 -21.640 1.00 27.48 196 PRO A CA 1
ATOM 1369 C C . PRO A 1 196 ? -4.159 -4.315 -21.180 1.00 27.48 196 PRO A C 1
ATOM 1371 O O . PRO A 1 196 ? -3.212 -5.051 -21.465 1.00 27.48 196 PRO A O 1
ATOM 1374 N N . ALA A 1 197 ? -5.217 -4.694 -20.460 1.00 32.81 197 ALA A N 1
ATOM 1375 C CA . ALA A 1 197 ? -5.463 -6.035 -19.961 1.00 32.81 197 ALA A CA 1
ATOM 1376 C C . ALA A 1 197 ? -5.003 -7.088 -20.980 1.00 32.81 197 ALA A C 1
ATOM 1378 O O . ALA A 1 197 ? -5.620 -7.263 -22.035 1.00 32.81 197 ALA A O 1
ATOM 1379 N N . ARG A 1 198 ? -3.917 -7.808 -20.669 1.00 32.16 198 ARG A N 1
ATOM 1380 C CA . ARG A 1 198 ? -3.630 -9.082 -21.330 1.00 32.16 198 ARG A CA 1
ATOM 1381 C C . ARG A 1 198 ? -4.656 -10.081 -20.813 1.00 32.16 198 ARG A C 1
ATOM 1383 O O . ARG A 1 198 ? -4.386 -10.850 -19.901 1.00 32.16 198 ARG A O 1
ATOM 1390 N N . LEU A 1 199 ? -5.846 -10.027 -21.403 1.00 28.22 199 LEU A N 1
ATOM 1391 C CA . LEU A 1 199 ? -6.811 -11.112 -21.354 1.00 28.22 199 LEU A CA 1
ATOM 1392 C C . LEU A 1 199 ? -6.122 -12.360 -21.921 1.00 28.22 199 LEU A C 1
ATOM 1394 O O . LEU A 1 199 ? -5.763 -12.402 -23.101 1.00 28.22 199 LEU A O 1
ATOM 1398 N N . LYS A 1 200 ? -5.911 -13.349 -21.060 1.00 31.92 200 LYS A N 1
ATOM 1399 C CA . LYS A 1 200 ? -5.837 -14.758 -21.426 1.00 31.92 200 LYS A CA 1
ATOM 1400 C C . LYS A 1 200 ? -6.896 -15.492 -20.627 1.00 31.92 200 LYS A C 1
ATOM 1402 O O . LYS A 1 200 ? -7.043 -15.152 -19.434 1.00 31.92 200 LYS A O 1
#

Foldseek 3Di:
DDDDDDDPQWDADPVRDTDGPDQDPVRVLLCLLQVDALVNDDVVLLVVLVLLLVQLLVLLVVQCPPPQLVVLVVVQVVVADDQQFDAPPDPDTRGPLLSSLVSSLNSNVNSVRGDAPPVQRDPQSSSLSSNLRSLCSNVVNDPSRSSRLSSSSVVSVVVVSVVVVVPDPDPDDPDPDDDPSSVVSVVSSVSNVPPPDPDD

Secondary structure (DSSP, 8-state):
-PPPPPPTTEEE-TTS-EEE-PPPHHHHHHHHHHH--GGGS-HHHHHHHHHHHHHHHHHHHHHTTSHHHHHHHHHHHHH-----BPPTT--S--B-HHHHHHHHHHHHHHHT-S--BTTTTB-HHHHHHHHHHHHHHHHT--HHHHHHHHHHHHHHHHHHHHHHHTT----S-------TTHHHHHHHHHHHHTS-----

Radius of gyration: 20.59 Å; chains: 1; bounding box: 44×38×74 Å